Protein AF-A0A182HXX3-F1 (afdb_monomer)

Secondary structure (DSSP, 8-state):
---HHHHHHHHHHHHHHHHHTT---SSSTTPPPHHHHHHHHHHHHHHHHHHHHHHHTTT-HHHHHHHHHHHHHHHHHHHHHHHHHHHHHHHHHHHHHHHHHHTTTTHHHHHHHHHHHHHHHHHHHHHHHHHHHHHHHHHS----TTS-PPTT--TTSHHHHHHHHHHHHHHHHHHHHHHHHHHHHHHHHHHHHHHHHHHHHHHHHHHHHHHHT---S-THHHHHHHHHHHHHHHHHHHHH-

Structure (mmCIF, N/CA/C/O backbone):
data_AF-A0A182HXX3-F1
#
_entry.id   AF-A0A182HXX3-F1
#
loop_
_atom_site.group_PDB
_atom_site.id
_atom_site.type_symbol
_atom_site.label_atom_id
_atom_site.label_alt_id
_atom_site.label_comp_id
_atom_site.label_asym_id
_atom_site.label_entity_id
_atom_site.label_seq_id
_atom_site.pdbx_PDB_ins_code
_atom_site.Cartn_x
_atom_site.Cartn_y
_atom_site.Cartn_z
_atom_site.occupancy
_atom_site.B_iso_or_equiv
_atom_site.auth_seq_id
_atom_site.auth_comp_id
_atom_site.auth_asym_id
_atom_site.auth_atom_id
_atom_site.pdbx_PDB_model_num
ATOM 1 N N . MET A 1 1 ? 28.411 7.780 -13.954 1.00 34.03 1 MET A N 1
ATOM 2 C CA . MET A 1 1 ? 28.227 6.370 -14.364 1.00 34.03 1 MET A CA 1
ATOM 3 C C . MET A 1 1 ? 27.428 5.686 -13.270 1.00 34.03 1 MET A C 1
ATOM 5 O O . MET A 1 1 ? 27.956 5.547 -12.176 1.00 34.03 1 MET A O 1
ATOM 9 N N . ALA A 1 2 ? 26.156 5.362 -13.516 1.00 45.41 2 ALA A N 1
ATOM 10 C CA . ALA A 1 2 ? 25.358 4.595 -12.562 1.00 45.41 2 ALA A CA 1
ATOM 11 C C . ALA A 1 2 ? 25.928 3.172 -12.479 1.00 45.41 2 ALA A C 1
ATOM 13 O O . ALA A 1 2 ? 26.130 2.517 -13.506 1.00 45.41 2 ALA A O 1
ATOM 14 N N . ASN A 1 3 ? 26.293 2.749 -11.272 1.00 52.78 3 ASN A N 1
ATOM 15 C CA . ASN A 1 3 ? 26.968 1.483 -11.046 1.00 52.78 3 ASN A CA 1
ATOM 16 C C . ASN A 1 3 ? 25.912 0.372 -10.971 1.00 52.78 3 ASN A C 1
ATOM 18 O O . ASN A 1 3 ? 24.933 0.495 -10.243 1.00 52.78 3 ASN A O 1
ATOM 22 N N . VAL A 1 4 ? 26.124 -0.740 -11.677 1.00 55.91 4 VAL A N 1
ATOM 23 C CA . VAL A 1 4 ? 25.232 -1.924 -11.707 1.00 55.91 4 VAL A CA 1
ATOM 24 C C . VAL A 1 4 ? 24.884 -2.436 -10.293 1.00 55.91 4 VAL A C 1
ATOM 26 O O . VAL A 1 4 ? 23.881 -3.122 -10.081 1.00 55.91 4 VAL A O 1
ATOM 29 N N . GLU A 1 5 ? 25.719 -2.098 -9.312 1.00 57.72 5 GLU A N 1
ATOM 30 C CA . GLU A 1 5 ? 25.520 -2.324 -7.883 1.00 57.72 5 GLU A CA 1
ATOM 31 C C . GLU A 1 5 ? 24.275 -1.631 -7.296 1.00 57.72 5 GLU A C 1
ATOM 33 O O . GLU A 1 5 ? 23.579 -2.237 -6.477 1.00 57.72 5 GLU A O 1
ATOM 38 N N . ASP A 1 6 ? 23.976 -0.395 -7.703 1.00 57.22 6 ASP A N 1
ATOM 39 C CA . ASP A 1 6 ? 22.893 0.417 -7.133 1.00 57.22 6 ASP A CA 1
ATOM 40 C C . ASP A 1 6 ? 21.530 -0.054 -7.638 1.00 57.22 6 ASP A C 1
ATOM 42 O O . ASP A 1 6 ? 20.629 -0.300 -6.830 1.00 57.22 6 ASP A O 1
ATOM 46 N N . PHE A 1 7 ? 21.422 -0.368 -8.932 1.00 57.50 7 PHE A N 1
ATOM 47 C CA . PHE A 1 7 ? 20.268 -1.083 -9.467 1.00 57.50 7 PHE A CA 1
ATOM 48 C C . PHE A 1 7 ? 20.021 -2.412 -8.741 1.00 57.50 7 PHE A C 1
ATOM 50 O O . PHE A 1 7 ? 18.893 -2.755 -8.379 1.00 57.50 7 PHE A O 1
ATOM 57 N N . ARG A 1 8 ? 21.088 -3.181 -8.481 1.00 63.75 8 ARG A N 1
ATOM 58 C CA . ARG A 1 8 ? 20.987 -4.462 -7.769 1.00 63.75 8 ARG A CA 1
ATOM 59 C C . ARG A 1 8 ? 20.490 -4.267 -6.333 1.00 63.75 8 ARG A C 1
ATOM 61 O O . ARG A 1 8 ? 19.732 -5.107 -5.848 1.00 63.75 8 ARG A O 1
ATOM 68 N N . LYS A 1 9 ? 20.886 -3.186 -5.653 1.00 66.25 9 LYS A N 1
ATOM 69 C CA . LYS A 1 9 ? 20.373 -2.825 -4.319 1.00 66.25 9 LYS A CA 1
ATOM 70 C C . LYS A 1 9 ? 18.899 -2.431 -4.368 1.00 66.25 9 LYS A C 1
ATOM 72 O O . LYS A 1 9 ? 18.128 -2.931 -3.552 1.00 66.25 9 LYS A O 1
ATOM 77 N N . LEU A 1 10 ? 18.496 -1.611 -5.336 1.00 63.69 10 LEU A N 1
ATOM 78 C CA . LEU A 1 10 ? 17.105 -1.190 -5.503 1.00 63.69 10 LEU A CA 1
ATOM 79 C C . LEU A 1 10 ? 16.193 -2.388 -5.802 1.00 63.69 10 LEU A C 1
ATOM 81 O O . LEU A 1 10 ? 15.189 -2.593 -5.125 1.00 63.69 10 LEU A O 1
ATOM 85 N N . MET A 1 11 ? 16.611 -3.261 -6.717 1.00 65.44 11 MET A N 1
ATOM 86 C CA . MET A 1 11 ? 15.926 -4.521 -7.005 1.00 65.44 11 MET A CA 1
ATOM 87 C C . MET A 1 11 ? 15.836 -5.442 -5.790 1.00 65.44 11 MET A C 1
ATOM 89 O O . MET A 1 11 ? 14.784 -6.026 -5.546 1.00 65.44 11 MET A O 1
ATOM 93 N N . LYS A 1 12 ? 16.908 -5.571 -4.997 1.00 69.38 12 LYS A N 1
ATOM 94 C CA . LYS A 1 12 ? 16.862 -6.326 -3.735 1.00 69.38 12 LYS A CA 1
ATOM 95 C C . LYS A 1 12 ? 15.843 -5.732 -2.767 1.00 69.38 12 LYS A C 1
ATOM 97 O O . LYS A 1 12 ? 15.086 -6.493 -2.174 1.00 69.38 12 LYS A O 1
ATOM 102 N N . SER A 1 13 ? 15.799 -4.408 -2.644 1.00 67.00 13 SER A N 1
ATOM 103 C CA . SER A 1 13 ? 14.830 -3.707 -1.801 1.00 67.00 13 SER A CA 1
ATOM 104 C C . SER A 1 13 ? 13.393 -3.999 -2.247 1.00 67.00 13 SER A C 1
ATOM 106 O O . SER A 1 13 ? 12.573 -4.434 -1.446 1.00 67.00 13 SER A O 1
ATOM 108 N N . LEU A 1 14 ? 13.111 -3.915 -3.551 1.00 64.50 14 LEU A N 1
ATOM 109 C CA . LEU A 1 14 ? 11.808 -4.268 -4.123 1.00 64.50 14 LEU A CA 1
ATOM 110 C C . LEU A 1 14 ? 11.419 -5.735 -3.931 1.00 64.50 14 LEU A C 1
ATOM 112 O O . LEU A 1 14 ? 10.263 -6.036 -3.633 1.00 64.50 14 LEU A O 1
ATOM 116 N N . ILE A 1 15 ? 12.376 -6.655 -4.060 1.00 67.94 15 ILE A N 1
ATOM 117 C CA . ILE A 1 15 ? 12.148 -8.075 -3.780 1.00 67.94 15 ILE A CA 1
ATOM 118 C C . ILE A 1 15 ? 11.781 -8.262 -2.305 1.00 67.94 15 ILE A C 1
ATOM 120 O O . ILE A 1 15 ? 10.837 -8.990 -2.004 1.00 67.94 15 ILE A O 1
ATOM 124 N N . VAL A 1 16 ? 12.471 -7.589 -1.384 1.00 69.31 16 VAL A N 1
ATOM 125 C CA . VAL A 1 16 ? 12.147 -7.647 0.048 1.00 69.31 16 VAL A CA 1
ATOM 126 C C . VAL A 1 16 ? 10.761 -7.060 0.313 1.00 69.31 16 VAL A C 1
ATOM 128 O O . VAL A 1 16 ? 9.934 -7.745 0.912 1.00 69.31 16 VAL A O 1
ATOM 131 N N . TYR A 1 17 ? 10.459 -5.865 -0.202 1.00 66.38 17 TYR A N 1
ATOM 132 C CA . TYR A 1 17 ? 9.146 -5.235 -0.042 1.00 66.38 17 TYR A CA 1
ATOM 133 C C . TYR A 1 17 ? 8.013 -6.105 -0.576 1.00 66.38 17 TYR A C 1
ATOM 135 O O . TYR A 1 17 ? 6.999 -6.264 0.092 1.00 66.38 17 TYR A O 1
ATOM 143 N N . SER A 1 18 ? 8.202 -6.737 -1.733 1.00 63.94 18 SER A N 1
ATOM 144 C CA . SER A 1 18 ? 7.199 -7.637 -2.303 1.00 63.94 18 SER A CA 1
ATOM 145 C C . SER A 1 18 ? 6.957 -8.885 -1.453 1.00 63.94 18 SER A C 1
ATOM 147 O O . SER A 1 18 ? 5.809 -9.257 -1.229 1.00 63.94 18 SER A O 1
ATOM 149 N N . LYS A 1 19 ? 8.013 -9.487 -0.889 1.00 67.75 19 LYS A N 1
ATOM 150 C CA . LYS A 1 19 ? 7.885 -10.640 0.008 1.00 67.75 19 LYS A CA 1
ATOM 151 C C . LYS A 1 19 ? 7.158 -10.267 1.296 1.00 67.75 19 LYS A C 1
ATOM 153 O O . LYS A 1 19 ? 6.305 -11.027 1.741 1.00 67.75 19 LYS A O 1
ATOM 158 N N . VAL A 1 20 ? 7.460 -9.098 1.862 1.00 65.50 20 VAL A N 1
ATOM 159 C CA . VAL A 1 20 ? 6.795 -8.580 3.071 1.00 65.50 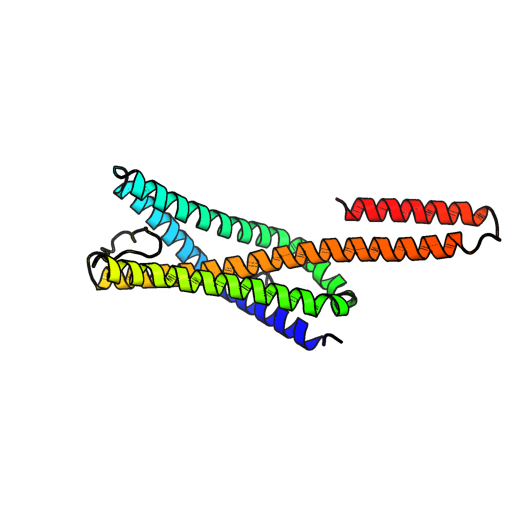20 VAL A CA 1
ATOM 160 C C . VAL A 1 20 ? 5.335 -8.222 2.792 1.00 65.50 20 VAL A C 1
ATOM 162 O O . VAL A 1 20 ? 4.464 -8.561 3.585 1.00 65.50 20 VAL A O 1
ATOM 165 N N . ALA A 1 21 ? 5.042 -7.631 1.634 1.00 59.16 21 ALA A N 1
ATOM 166 C CA . ALA A 1 21 ? 3.681 -7.347 1.182 1.00 59.16 21 ALA A CA 1
ATOM 167 C C . ALA A 1 21 ? 2.890 -8.612 0.781 1.00 59.16 21 ALA A C 1
ATOM 169 O O . ALA A 1 21 ? 1.757 -8.506 0.319 1.00 59.16 21 ALA A O 1
ATOM 170 N N . GLY A 1 22 ? 3.468 -9.813 0.927 1.00 56.94 22 GLY A N 1
ATOM 171 C CA . GLY A 1 22 ? 2.811 -11.074 0.582 1.00 56.94 22 GLY A CA 1
ATOM 172 C C . GLY A 1 22 ? 2.642 -11.294 -0.923 1.00 56.94 22 GLY A C 1
ATOM 173 O O . GLY A 1 22 ? 1.856 -12.143 -1.340 1.00 56.94 22 GLY A O 1
ATOM 174 N N . VAL A 1 23 ? 3.377 -10.558 -1.751 1.00 59.53 23 VAL A N 1
ATOM 175 C CA . VAL A 1 23 ? 3.340 -10.619 -3.213 1.00 59.53 23 VAL A CA 1
ATOM 176 C C . VAL A 1 23 ? 4.644 -11.246 -3.699 1.00 59.53 23 VAL A C 1
ATOM 178 O O . VAL A 1 23 ? 5.653 -10.572 -3.897 1.00 59.53 23 VAL A O 1
ATOM 181 N N . GLU A 1 24 ? 4.652 -12.563 -3.919 1.00 59.66 24 GLU A N 1
ATOM 182 C CA . GLU A 1 24 ? 5.826 -13.235 -4.486 1.00 59.66 24 GLU A CA 1
ATOM 183 C C . GLU A 1 24 ? 5.862 -13.084 -6.015 1.00 59.66 24 GLU A C 1
ATOM 185 O O . GLU A 1 24 ? 5.558 -13.999 -6.778 1.00 59.66 24 GLU A O 1
ATOM 190 N N . MET A 1 25 ? 6.227 -11.883 -6.468 1.00 57.31 25 MET A N 1
ATOM 191 C CA . MET A 1 25 ? 6.341 -11.553 -7.894 1.00 57.31 25 MET A CA 1
ATOM 192 C C . MET A 1 25 ? 7.682 -11.962 -8.521 1.00 57.31 25 MET A C 1
ATOM 194 O O . MET A 1 25 ? 7.742 -12.192 -9.725 1.00 57.31 25 MET A O 1
ATOM 198 N N . TRP A 1 26 ? 8.759 -12.055 -7.731 1.00 55.06 26 TRP A N 1
ATOM 199 C CA . TRP A 1 26 ? 10.128 -12.063 -8.276 1.00 55.06 26 TRP A CA 1
ATOM 200 C C . TRP A 1 26 ? 10.844 -13.417 -8.214 1.00 55.06 26 TRP A C 1
ATOM 202 O O . TRP A 1 26 ? 11.682 -13.692 -9.071 1.00 55.06 26 TRP A O 1
ATOM 212 N N . THR A 1 27 ? 10.555 -14.249 -7.206 1.00 55.62 27 THR A N 1
ATOM 213 C CA . THR A 1 27 ? 11.265 -15.521 -6.962 1.00 55.62 27 THR A CA 1
ATOM 214 C C . THR A 1 27 ? 10.467 -16.766 -7.349 1.00 55.62 27 THR A C 1
ATOM 216 O O . THR A 1 27 ? 11.057 -17.703 -7.879 1.00 55.62 27 THR A O 1
ATOM 219 N N . ALA A 1 28 ? 9.145 -16.780 -7.146 1.00 54.78 28 ALA A N 1
ATOM 220 C CA . ALA A 1 28 ? 8.275 -17.906 -7.498 1.00 54.78 28 ALA A CA 1
ATOM 221 C C . ALA A 1 28 ? 6.847 -17.423 -7.850 1.00 54.78 28 ALA A C 1
ATOM 223 O O . ALA A 1 28 ? 5.943 -17.489 -7.015 1.00 54.78 28 ALA A O 1
ATOM 224 N N . PRO A 1 29 ? 6.615 -16.930 -9.082 1.00 55.16 29 PRO A N 1
ATOM 225 C CA . PRO A 1 29 ? 5.350 -16.301 -9.446 1.00 55.16 29 PRO A CA 1
ATOM 226 C C . PRO A 1 29 ? 4.179 -17.296 -9.397 1.00 55.16 29 PRO A C 1
ATOM 228 O O . PRO A 1 29 ? 4.080 -18.205 -10.220 1.00 55.16 29 PRO A O 1
ATOM 231 N N . GLY A 1 30 ? 3.244 -17.080 -8.468 1.00 52.19 30 GLY A N 1
ATOM 232 C CA . GLY A 1 30 ? 2.010 -17.866 -8.332 1.00 52.19 30 GLY A CA 1
ATOM 233 C C . GLY A 1 30 ? 1.985 -18.884 -7.190 1.00 52.19 30 GLY A C 1
ATOM 234 O O . GLY A 1 30 ? 0.999 -19.607 -7.076 1.00 52.19 30 GLY A O 1
ATOM 235 N N . LYS A 1 31 ? 3.017 -18.944 -6.340 1.00 54.91 31 LYS A N 1
ATOM 236 C CA . LYS A 1 31 ? 2.937 -19.668 -5.064 1.00 54.91 31 LYS A CA 1
ATOM 237 C C . LYS A 1 31 ? 2.539 -18.703 -3.947 1.00 54.91 31 LYS A C 1
ATOM 239 O O . LYS A 1 31 ? 3.068 -17.600 -3.860 1.00 54.91 31 LYS A O 1
ATOM 244 N N . PHE A 1 32 ? 1.595 -19.117 -3.103 1.00 56.09 32 PHE A N 1
ATOM 245 C CA . PHE A 1 32 ? 1.242 -18.365 -1.902 1.00 56.09 32 PHE A CA 1
ATOM 246 C C . PHE A 1 32 ? 2.346 -18.534 -0.859 1.00 56.09 32 PHE A C 1
ATOM 248 O O . PHE A 1 32 ? 2.647 -19.651 -0.436 1.00 56.09 32 PHE A O 1
ATOM 255 N N . THR A 1 33 ? 2.941 -17.422 -0.439 1.00 64.12 33 THR A N 1
ATOM 256 C CA . THR A 1 33 ? 3.876 -17.406 0.692 1.00 64.12 33 THR A CA 1
ATOM 257 C C . THR A 1 33 ? 3.107 -17.338 2.011 1.00 64.12 33 THR A C 1
ATOM 259 O O . THR A 1 33 ? 1.962 -16.879 2.024 1.00 64.12 33 THR A O 1
ATOM 262 N N . PRO A 1 34 ? 3.718 -17.706 3.152 1.00 66.81 34 PRO A N 1
ATOM 263 C CA . PRO A 1 34 ? 3.139 -17.441 4.472 1.00 66.81 34 PRO A CA 1
ATOM 264 C C . PRO A 1 34 ? 2.722 -15.972 4.663 1.00 66.81 34 PRO A C 1
ATOM 266 O O . PRO A 1 34 ? 1.672 -15.699 5.239 1.00 66.81 34 PRO A O 1
ATOM 269 N N . ALA A 1 35 ? 3.482 -15.028 4.095 1.00 65.38 35 ALA A N 1
ATOM 270 C CA . ALA A 1 35 ? 3.130 -13.610 4.087 1.00 65.38 35 ALA A CA 1
ATOM 271 C C . ALA A 1 35 ? 1.867 -13.324 3.252 1.00 65.38 35 ALA A C 1
ATOM 273 O O . ALA A 1 35 ? 1.023 -12.539 3.670 1.00 65.38 35 ALA A O 1
ATOM 274 N N . SER A 1 36 ? 1.670 -14.009 2.121 1.00 66.25 36 SER A N 1
ATOM 275 C CA . SER A 1 36 ? 0.434 -13.918 1.329 1.00 66.25 36 SER A CA 1
ATOM 276 C C . SER A 1 36 ? -0.799 -14.359 2.127 1.00 66.25 36 SER A C 1
ATOM 278 O O . SER A 1 36 ? -1.843 -13.710 2.050 1.00 66.25 36 SER A O 1
ATOM 280 N N . TYR A 1 37 ? -0.688 -15.433 2.919 1.00 70.69 37 TYR A N 1
ATOM 281 C CA . TYR A 1 37 ? -1.771 -15.885 3.803 1.00 70.69 37 TYR A CA 1
ATOM 282 C C . TYR A 1 37 ? -2.040 -14.886 4.931 1.00 70.69 37 TYR A C 1
ATOM 284 O O . TYR A 1 37 ? -3.196 -14.581 5.214 1.00 70.69 37 TYR A O 1
ATOM 292 N N . TYR A 1 38 ? -0.986 -14.325 5.527 1.00 74.81 38 TYR A N 1
ATOM 293 C CA . TYR A 1 38 ? -1.094 -13.299 6.565 1.00 74.81 38 TYR A CA 1
ATOM 294 C C . TYR A 1 38 ? -1.796 -12.024 6.066 1.00 74.81 38 TYR A C 1
ATOM 296 O O . TYR A 1 38 ? -2.716 -11.524 6.719 1.00 74.81 38 TYR A O 1
ATOM 304 N N . VAL A 1 39 ? -1.427 -11.544 4.875 1.00 73.88 39 VAL A N 1
ATOM 305 C CA . VAL A 1 39 ? -2.063 -10.391 4.221 1.00 73.88 39 VAL A CA 1
ATOM 306 C C . VAL A 1 39 ? -3.513 -10.704 3.849 1.00 73.88 39 VAL A C 1
ATOM 308 O O . VAL A 1 39 ? -4.403 -9.904 4.125 1.00 73.88 39 VAL A O 1
ATOM 311 N N . SER A 1 40 ? -3.785 -11.894 3.305 1.00 74.62 40 SER A N 1
ATOM 312 C CA . SER A 1 40 ? -5.152 -12.325 2.972 1.00 74.62 40 SER A CA 1
ATOM 313 C C . SER A 1 40 ? -6.046 -12.412 4.211 1.00 74.62 40 SER A C 1
ATOM 315 O O . SER A 1 40 ? -7.206 -12.002 4.164 1.00 74.62 40 SER A O 1
ATOM 317 N N . PHE A 1 41 ? -5.505 -12.882 5.338 1.00 81.50 41 PHE A N 1
ATOM 318 C CA . PHE A 1 41 ? -6.192 -12.861 6.627 1.00 81.50 41 PHE A CA 1
ATOM 319 C C . PHE A 1 41 ? -6.506 -11.427 7.067 1.00 81.50 41 PHE A C 1
ATOM 321 O O . PHE A 1 41 ? -7.654 -11.138 7.400 1.00 81.50 41 PHE A O 1
ATOM 328 N N . HIS A 1 42 ? -5.534 -10.510 6.992 1.00 80.88 42 HIS A N 1
ATOM 329 C CA . HIS A 1 42 ? -5.742 -9.110 7.379 1.00 80.88 42 HIS A CA 1
ATOM 330 C C . HIS A 1 42 ? -6.819 -8.426 6.530 1.00 80.88 42 HIS A C 1
ATOM 332 O O . HIS A 1 42 ? -7.693 -7.746 7.065 1.00 80.88 42 HIS A O 1
ATOM 338 N N . ILE A 1 43 ? -6.802 -8.669 5.219 1.00 78.31 43 ILE A N 1
ATOM 339 C CA . ILE A 1 43 ? -7.809 -8.167 4.282 1.00 78.31 43 ILE A CA 1
ATOM 340 C C . ILE A 1 43 ? -9.190 -8.756 4.600 1.00 78.31 43 ILE A C 1
ATOM 342 O O . ILE A 1 43 ? -10.174 -8.023 4.651 1.00 78.31 43 ILE A O 1
ATOM 346 N N . THR A 1 44 ? -9.280 -10.063 4.856 1.00 82.38 44 THR A N 1
ATOM 347 C CA . THR A 1 44 ? -10.557 -10.732 5.159 1.00 82.38 44 THR A CA 1
ATOM 348 C C . THR A 1 44 ? -11.170 -10.206 6.452 1.00 82.38 44 THR A C 1
ATOM 350 O O . THR A 1 44 ? -12.354 -9.873 6.485 1.00 82.38 44 THR A O 1
ATOM 353 N N . VAL A 1 45 ? -10.359 -10.081 7.506 1.00 84.94 45 VAL A N 1
ATOM 354 C CA . VAL A 1 45 ? -10.795 -9.519 8.788 1.00 84.94 45 VAL A CA 1
ATOM 355 C C . VAL A 1 45 ? -11.214 -8.063 8.614 1.00 84.94 45 VAL A C 1
ATOM 357 O O . VAL A 1 45 ? -12.256 -7.686 9.142 1.00 84.94 45 VAL A O 1
ATOM 360 N N . TYR A 1 46 ? -10.476 -7.264 7.837 1.00 83.75 46 TYR A N 1
ATOM 361 C CA . TYR A 1 46 ? -10.870 -5.895 7.507 1.00 83.75 46 TYR A CA 1
ATOM 362 C C . TYR A 1 46 ? -12.257 -5.851 6.852 1.00 83.75 46 TYR A C 1
ATOM 364 O O . TYR A 1 46 ? -13.155 -5.219 7.400 1.00 83.75 46 TYR A O 1
ATOM 372 N N . PHE A 1 47 ? -12.480 -6.597 5.764 1.00 82.62 47 PHE A N 1
ATOM 373 C CA . PHE A 1 47 ? -13.776 -6.624 5.076 1.00 82.62 47 PHE A CA 1
ATOM 374 C C . PHE A 1 47 ? -14.923 -7.088 5.980 1.00 82.62 47 PHE A C 1
ATOM 376 O O . PHE A 1 47 ? -15.977 -6.452 6.004 1.00 82.62 47 PHE A O 1
ATOM 383 N N . ALA A 1 48 ? -14.728 -8.167 6.744 1.00 85.94 48 ALA A N 1
ATOM 384 C CA . ALA A 1 48 ? -15.742 -8.669 7.670 1.00 85.94 48 ALA A CA 1
ATOM 385 C C . ALA A 1 48 ? -16.093 -7.623 8.742 1.00 85.94 48 ALA A C 1
ATOM 387 O O . ALA A 1 48 ? -17.268 -7.396 9.032 1.00 85.94 48 ALA A O 1
ATOM 388 N N . SER A 1 49 ? -15.078 -6.941 9.273 1.00 84.75 49 SER A N 1
ATOM 389 C CA . SER A 1 49 ? -15.227 -5.891 10.283 1.00 84.75 49 SER A CA 1
ATOM 390 C C . SER A 1 49 ? -15.910 -4.643 9.723 1.00 84.75 49 SER A C 1
ATOM 392 O O . SER A 1 49 ? -16.764 -4.047 10.378 1.00 84.75 49 SER A O 1
ATOM 394 N N . THR A 1 50 ? -15.609 -4.267 8.479 1.00 84.00 50 THR A N 1
ATOM 395 C CA . THR A 1 50 ? -16.289 -3.162 7.799 1.00 84.00 50 THR A CA 1
ATOM 396 C C . THR A 1 50 ? -17.763 -3.477 7.559 1.00 84.00 50 THR A C 1
ATOM 398 O O . THR A 1 50 ? -18.612 -2.646 7.866 1.00 84.00 50 THR A O 1
ATOM 401 N N . VAL A 1 51 ? -18.095 -4.678 7.072 1.00 85.94 51 VAL A N 1
ATOM 402 C CA . VAL A 1 51 ? -19.496 -5.098 6.870 1.00 85.94 51 VAL A CA 1
ATOM 403 C C . VAL A 1 51 ? -20.258 -5.125 8.195 1.00 85.94 51 VAL A C 1
ATOM 405 O O . VAL A 1 51 ? -21.400 -4.670 8.256 1.00 85.94 51 VAL A O 1
ATOM 408 N N . TRP A 1 52 ? -19.624 -5.614 9.263 1.00 86.31 52 TRP A N 1
ATOM 409 C CA . TRP A 1 52 ? -20.187 -5.576 10.610 1.00 86.31 52 TRP A CA 1
ATOM 410 C C . TRP A 1 52 ? -20.471 -4.142 11.071 1.00 86.31 52 TRP A C 1
ATOM 412 O O . TRP A 1 52 ? -21.587 -3.838 11.489 1.00 86.31 52 TRP A O 1
ATOM 422 N N . THR A 1 53 ? -19.494 -3.245 10.922 1.00 84.00 53 THR A N 1
ATOM 423 C CA . THR A 1 53 ? -19.617 -1.829 11.305 1.00 84.00 53 THR A CA 1
ATOM 424 C C . THR A 1 53 ? -20.730 -1.137 10.514 1.00 84.00 53 THR A C 1
ATOM 426 O O . THR A 1 53 ? -21.560 -0.450 11.100 1.00 84.00 53 THR A O 1
ATOM 429 N N . LEU A 1 54 ? -20.816 -1.366 9.200 1.00 85.75 54 LEU A N 1
ATOM 430 C CA . LEU A 1 54 ? -21.880 -0.804 8.361 1.00 85.75 54 LEU A CA 1
ATOM 431 C C . LEU A 1 54 ? -23.273 -1.265 8.799 1.00 85.75 54 LEU A C 1
ATOM 433 O O . LEU A 1 54 ? -24.203 -0.467 8.801 1.00 85.75 54 LEU A O 1
ATOM 437 N N . ARG A 1 55 ? -23.422 -2.532 9.208 1.00 85.81 55 ARG A N 1
ATOM 438 C CA . ARG A 1 55 ? -24.690 -3.023 9.766 1.00 85.81 55 ARG A CA 1
ATOM 439 C C . ARG A 1 55 ? -25.010 -2.408 11.123 1.00 85.81 55 ARG A C 1
ATOM 441 O O . ARG A 1 55 ? -26.164 -2.085 11.370 1.00 85.81 55 ARG A O 1
ATOM 448 N N . LYS A 1 56 ? -24.010 -2.263 11.997 1.00 84.31 56 LYS A N 1
ATOM 449 C CA . LYS A 1 56 ? -24.186 -1.705 13.345 1.00 84.31 56 LYS A CA 1
ATOM 450 C C . LYS A 1 56 ? -24.588 -0.227 13.309 1.00 84.31 56 LYS A C 1
ATOM 452 O O . LYS A 1 56 ? -25.398 0.195 14.123 1.00 84.31 56 LYS A O 1
ATOM 457 N N . TYR A 1 57 ? -24.040 0.538 12.367 1.00 83.62 57 TYR A N 1
ATOM 458 C CA . TYR A 1 57 ? -24.261 1.981 12.233 1.00 83.62 57 TYR A CA 1
ATOM 459 C C . TYR A 1 57 ? -25.229 2.343 11.100 1.00 83.62 57 TYR A C 1
ATOM 461 O O . TYR A 1 57 ? -25.145 3.441 10.559 1.00 83.62 57 TYR A O 1
ATOM 469 N N . ILE A 1 58 ? -26.157 1.449 10.743 1.00 83.50 58 ILE A N 1
ATOM 470 C CA . ILE A 1 58 ? -27.081 1.666 9.618 1.00 83.50 58 ILE A CA 1
ATOM 471 C C . ILE A 1 58 ? -27.969 2.910 9.786 1.00 83.50 58 ILE A C 1
ATOM 473 O O . ILE A 1 58 ? -28.377 3.521 8.802 1.00 83.50 58 ILE A O 1
ATOM 477 N N . ASP A 1 59 ? -28.210 3.319 11.031 1.00 86.25 59 ASP A N 1
ATOM 478 C CA . ASP A 1 59 ? -29.028 4.485 11.362 1.00 86.25 59 ASP A CA 1
ATOM 479 C C . ASP A 1 59 ? -28.230 5.808 11.368 1.00 86.25 59 ASP A C 1
ATOM 481 O O . ASP A 1 59 ? -28.826 6.885 11.363 1.00 86.25 59 ASP A O 1
ATOM 485 N N . ASP A 1 60 ? -26.889 5.763 11.330 1.00 85.25 60 ASP A N 1
ATOM 486 C CA . ASP A 1 60 ? -26.017 6.947 11.249 1.00 85.25 60 ASP A CA 1
ATOM 487 C C . ASP A 1 60 ? -25.369 7.059 9.860 1.00 85.25 60 ASP A C 1
ATOM 489 O O . ASP A 1 60 ? -24.286 6.529 9.577 1.00 85.25 60 ASP A O 1
ATOM 493 N N . LEU A 1 61 ? -26.036 7.816 8.983 1.00 80.88 61 LEU A N 1
ATOM 494 C CA . LEU A 1 61 ? -25.604 8.053 7.605 1.00 80.88 61 LEU A CA 1
ATOM 495 C C . LEU A 1 61 ? -24.193 8.665 7.516 1.00 80.88 61 LEU A C 1
ATOM 497 O O . LEU A 1 61 ? -23.422 8.324 6.616 1.00 80.88 61 LEU A O 1
ATOM 501 N N . ILE A 1 62 ? -23.837 9.562 8.442 1.00 83.69 62 ILE A N 1
ATOM 502 C CA . ILE A 1 62 ? -22.540 10.251 8.424 1.00 83.69 62 ILE A CA 1
ATOM 503 C C . ILE A 1 62 ? -21.431 9.262 8.777 1.00 83.69 62 ILE A C 1
ATOM 505 O O . ILE A 1 62 ? -20.368 9.276 8.148 1.00 83.69 62 ILE A O 1
ATOM 509 N N . HIS A 1 63 ? -21.667 8.393 9.760 1.00 81.19 63 HIS A N 1
ATOM 510 C CA . HIS A 1 63 ? -20.712 7.357 10.134 1.00 81.19 63 HIS A CA 1
ATOM 511 C C . HIS A 1 63 ? -20.527 6.337 9.005 1.00 81.19 63 HIS A C 1
ATOM 513 O O . HIS A 1 63 ? -19.392 6.070 8.602 1.00 81.19 63 HIS A O 1
ATOM 519 N N . MET A 1 64 ? -21.623 5.854 8.410 1.00 81.75 64 MET A N 1
ATOM 520 C CA . MET A 1 64 ? -21.566 4.946 7.261 1.00 81.75 64 MET A CA 1
ATOM 521 C C . MET A 1 64 ? -20.789 5.531 6.086 1.00 81.75 64 MET A C 1
ATOM 523 O O . MET A 1 64 ? -19.958 4.840 5.499 1.00 81.75 64 MET A O 1
ATOM 527 N N . MET A 1 65 ? -21.017 6.802 5.748 1.00 82.12 65 MET A N 1
ATOM 528 C CA . MET A 1 65 ? -20.330 7.434 4.624 1.00 82.12 65 MET A CA 1
ATOM 529 C C . MET A 1 65 ? -18.814 7.474 4.846 1.00 82.12 65 MET A C 1
ATOM 531 O O . MET A 1 65 ? -18.051 7.160 3.933 1.00 82.12 65 MET A O 1
ATOM 535 N N . LYS A 1 66 ? -18.361 7.786 6.067 1.00 82.00 66 LYS A N 1
ATOM 536 C CA . LYS A 1 66 ? -16.929 7.771 6.402 1.00 82.00 66 LYS A CA 1
ATOM 537 C C . LYS A 1 66 ? -16.327 6.368 6.279 1.00 82.00 66 LYS A C 1
ATOM 539 O O . LYS A 1 66 ? -15.247 6.228 5.712 1.00 82.00 66 LYS A O 1
ATOM 544 N N . VAL A 1 67 ? -17.039 5.342 6.751 1.00 82.88 67 VAL A N 1
ATOM 545 C CA . VAL A 1 67 ? -16.619 3.932 6.653 1.00 82.88 67 VAL A CA 1
ATOM 546 C C . VAL A 1 67 ? -16.586 3.447 5.196 1.00 82.88 67 VAL A C 1
ATOM 548 O O . VAL A 1 67 ? -15.688 2.708 4.800 1.00 82.88 67 VAL A O 1
ATOM 551 N N . LEU A 1 68 ? -17.523 3.889 4.356 1.00 81.00 68 LEU A N 1
ATOM 552 C CA . LEU A 1 68 ? -17.534 3.557 2.928 1.00 81.00 68 LEU A CA 1
ATOM 553 C C . LEU A 1 68 ? -16.386 4.224 2.163 1.00 81.00 68 LEU A C 1
ATOM 555 O O . LEU A 1 68 ? -15.814 3.604 1.268 1.00 81.00 68 LEU A O 1
ATOM 559 N N . ILE A 1 69 ? -16.017 5.459 2.518 1.00 81.50 69 ILE A N 1
ATOM 560 C CA . ILE A 1 69 ? -14.866 6.147 1.918 1.00 81.50 69 ILE A CA 1
ATOM 561 C C . ILE A 1 69 ? -13.567 5.397 2.241 1.00 81.50 69 ILE A C 1
ATOM 563 O O . ILE A 1 69 ? -12.764 5.166 1.335 1.00 81.50 69 ILE A O 1
ATOM 567 N N . THR A 1 70 ? -13.371 4.967 3.493 1.00 78.62 70 THR A N 1
ATOM 568 C CA . THR A 1 70 ? -12.178 4.192 3.882 1.00 78.62 70 THR A CA 1
ATOM 569 C C . THR A 1 70 ? -12.157 2.803 3.239 1.00 78.62 70 THR A C 1
ATOM 571 O O . THR A 1 70 ? -11.096 2.333 2.833 1.00 78.62 70 THR A O 1
ATOM 574 N N . LEU A 1 71 ? -13.319 2.170 3.058 1.00 77.31 71 LEU A N 1
ATOM 575 C CA . LEU A 1 71 ? -13.441 0.924 2.300 1.00 77.31 71 LEU A CA 1
ATOM 576 C C . LEU A 1 71 ? -13.086 1.113 0.820 1.00 77.31 71 LEU A C 1
ATOM 578 O O . LEU A 1 71 ? -12.374 0.295 0.238 1.00 77.31 71 LEU A O 1
ATOM 582 N N . GLY A 1 72 ? -13.562 2.197 0.205 1.00 73.38 72 GLY A N 1
ATOM 583 C CA . GLY A 1 72 ? -13.302 2.516 -1.196 1.00 73.38 72 GLY A CA 1
ATOM 584 C C . GLY A 1 72 ? -11.812 2.674 -1.493 1.00 73.38 72 GLY A C 1
ATOM 585 O O . GLY A 1 72 ? -11.314 2.085 -2.456 1.00 73.38 72 GLY A O 1
ATOM 586 N N . THR A 1 73 ? -11.079 3.395 -0.643 1.00 72.00 73 THR A N 1
ATOM 587 C CA . THR A 1 73 ? -9.624 3.562 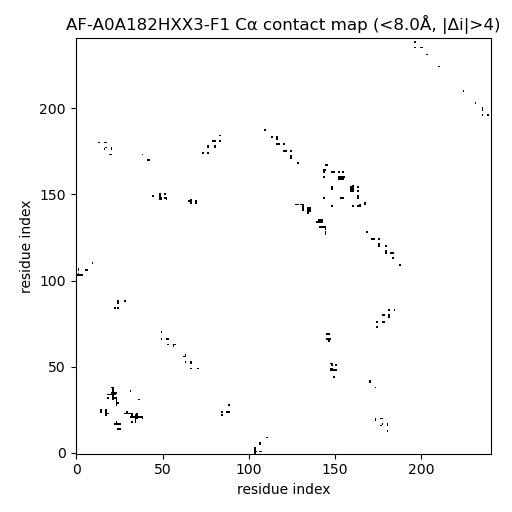-0.787 1.00 72.00 73 THR A CA 1
ATOM 588 C C . THR A 1 73 ? -8.869 2.244 -0.589 1.00 72.00 73 THR A C 1
ATOM 590 O O . THR A 1 73 ? -7.948 1.949 -1.352 1.00 72.00 73 THR A O 1
ATOM 593 N N . ALA A 1 74 ? -9.302 1.395 0.349 1.00 69.50 74 ALA A N 1
ATOM 594 C CA . ALA A 1 74 ? -8.725 0.064 0.563 1.00 69.50 74 ALA A CA 1
ATOM 595 C C . ALA A 1 74 ? -8.989 -0.917 -0.600 1.00 69.50 74 ALA A C 1
ATOM 597 O O . ALA A 1 74 ? -8.166 -1.783 -0.905 1.00 69.50 74 ALA A O 1
ATOM 598 N N . VAL A 1 75 ? -10.133 -0.809 -1.280 1.00 68.56 75 VAL A N 1
ATOM 599 C CA . VAL A 1 75 ? -10.443 -1.634 -2.461 1.00 68.56 75 VAL A CA 1
ATOM 600 C C . VAL A 1 75 ? -9.611 -1.202 -3.670 1.00 68.56 75 VAL A C 1
ATOM 602 O O . VAL A 1 75 ? -9.144 -2.059 -4.427 1.00 68.56 75 VAL A O 1
ATOM 605 N N . GLN A 1 76 ? -9.414 0.106 -3.862 1.00 63.47 76 GLN A N 1
ATOM 606 C CA . GLN A 1 76 ? -8.611 0.643 -4.965 1.00 63.47 76 GLN A CA 1
ATOM 607 C C . GLN A 1 76 ? -7.159 0.154 -4.900 1.00 63.47 76 GLN A C 1
ATOM 609 O O . GLN A 1 76 ? -6.644 -0.348 -5.901 1.00 63.47 76 GLN A O 1
ATOM 614 N N . SER A 1 77 ? -6.533 0.203 -3.721 1.00 63.62 77 SER A N 1
ATOM 615 C CA . SER A 1 77 ? -5.161 -0.282 -3.522 1.00 63.62 77 SER A CA 1
ATOM 616 C C . SER A 1 77 ? -5.029 -1.797 -3.744 1.00 63.62 77 SER A C 1
ATOM 618 O O . SER A 1 77 ? -4.087 -2.246 -4.397 1.00 63.62 77 SER A O 1
ATOM 620 N N . ASN A 1 78 ? -6.009 -2.597 -3.309 1.00 61.78 78 ASN A N 1
ATOM 621 C CA . ASN A 1 78 ? -6.008 -4.053 -3.509 1.00 61.78 78 ASN A CA 1
ATOM 622 C C . ASN A 1 78 ? -6.199 -4.479 -4.976 1.00 61.78 78 ASN A C 1
ATOM 624 O O . ASN A 1 78 ? -5.518 -5.394 -5.447 1.00 61.78 78 ASN A O 1
ATOM 628 N N . LYS A 1 79 ? -7.103 -3.832 -5.727 1.00 60.34 79 LYS A N 1
ATOM 629 C CA . LYS A 1 79 ? -7.302 -4.131 -7.161 1.00 60.34 79 LYS A CA 1
ATOM 630 C C . LYS A 1 79 ? -6.035 -3.882 -7.972 1.00 60.34 79 LYS A C 1
ATOM 632 O O . LYS A 1 79 ? -5.726 -4.672 -8.863 1.00 60.34 79 LYS A O 1
ATOM 637 N N . LEU A 1 80 ? -5.313 -2.811 -7.654 1.00 58.19 80 LEU A N 1
ATOM 638 C CA . LEU A 1 80 ? -4.072 -2.447 -8.328 1.00 58.19 80 LEU A CA 1
ATOM 639 C C . LEU A 1 80 ? -2.994 -3.526 -8.118 1.00 58.19 80 LEU A C 1
ATOM 641 O O . LEU A 1 80 ? -2.378 -3.973 -9.085 1.00 58.19 80 LEU A O 1
ATOM 645 N N . ILE A 1 81 ? -2.875 -4.058 -6.895 1.00 59.16 81 ILE A N 1
ATOM 646 C CA . ILE A 1 81 ? -1.982 -5.184 -6.573 1.00 59.16 81 ILE A CA 1
ATOM 647 C C . ILE A 1 81 ? -2.354 -6.452 -7.361 1.00 59.16 81 ILE A C 1
ATOM 649 O O . ILE A 1 81 ? -1.478 -7.090 -7.945 1.00 59.16 81 ILE A O 1
ATOM 653 N N . TYR A 1 82 ? -3.639 -6.820 -7.427 1.00 60.56 82 TYR A N 1
ATOM 654 C CA . TYR A 1 82 ? -4.093 -8.003 -8.177 1.00 60.56 82 TYR A CA 1
ATOM 655 C C . TYR A 1 82 ? -3.884 -7.869 -9.693 1.00 60.56 82 TYR A C 1
ATOM 657 O O . TYR A 1 82 ? -3.459 -8.825 -10.350 1.00 60.56 82 TYR A O 1
ATOM 665 N N . LEU A 1 83 ? -4.151 -6.687 -10.258 1.00 58.12 83 LEU A N 1
ATOM 666 C CA . LEU A 1 83 ? -3.897 -6.395 -11.670 1.00 58.12 83 LEU A CA 1
ATOM 667 C C . LEU A 1 83 ? -2.403 -6.497 -11.991 1.00 58.12 83 LEU A C 1
ATOM 669 O O . LEU A 1 83 ? -2.034 -7.157 -12.963 1.00 58.12 83 LEU A O 1
ATOM 673 N N . LEU A 1 84 ? -1.541 -5.940 -11.138 1.00 54.72 84 LEU A N 1
ATOM 674 C CA . LEU A 1 84 ? -0.088 -6.026 -11.287 1.00 54.72 84 LEU A CA 1
ATOM 675 C C . LEU A 1 84 ? 0.443 -7.451 -11.105 1.00 54.72 84 LEU A C 1
ATOM 677 O O . LEU A 1 84 ? 1.319 -7.869 -11.856 1.00 54.72 84 LEU A O 1
ATOM 681 N N . LEU A 1 85 ? -0.116 -8.244 -10.190 1.00 58.41 85 LEU A N 1
ATOM 682 C CA . LEU A 1 85 ? 0.202 -9.670 -10.046 1.00 58.41 85 LEU A CA 1
ATOM 683 C C . LEU A 1 85 ? -0.074 -10.450 -11.338 1.00 58.41 85 LEU A C 1
ATOM 685 O O . LEU A 1 85 ? 0.754 -11.261 -11.756 1.00 58.41 85 LEU A O 1
ATOM 689 N N . ASN A 1 86 ? -1.203 -10.179 -11.997 1.00 58.22 86 ASN A N 1
ATOM 690 C CA . ASN A 1 86 ? -1.574 -10.849 -13.243 1.00 58.22 86 ASN A CA 1
ATOM 691 C C . ASN A 1 86 ? -0.734 -10.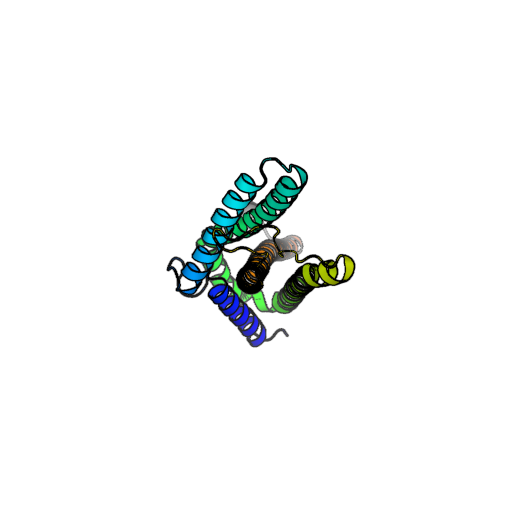356 -14.440 1.00 58.22 86 ASN A C 1
ATOM 693 O O . ASN A 1 86 ? -0.300 -11.149 -15.276 1.00 58.22 86 ASN A O 1
ATOM 697 N N . TRP A 1 87 ? -0.439 -9.054 -14.497 1.00 53.84 87 TRP A N 1
ATOM 698 C CA . TRP A 1 87 ? 0.339 -8.429 -15.576 1.00 53.84 87 TRP A CA 1
ATOM 699 C C . TRP A 1 87 ? 1.854 -8.654 -15.456 1.00 53.84 87 TRP A C 1
ATOM 701 O O . TRP A 1 87 ? 2.557 -8.729 -16.470 1.00 53.84 87 TRP A O 1
ATOM 711 N N . SER A 1 88 ? 2.369 -8.822 -14.235 1.00 55.38 88 SER A N 1
ATOM 712 C CA . SER A 1 88 ? 3.801 -8.989 -13.970 1.00 55.38 88 SER A CA 1
ATOM 713 C C . SER A 1 88 ? 4.379 -10.244 -14.612 1.00 55.38 88 SER A C 1
ATOM 715 O O . SER A 1 88 ? 5.491 -10.191 -15.123 1.00 55.38 88 SER A O 1
ATOM 717 N N . LYS A 1 89 ? 3.628 -11.350 -14.689 1.00 55.03 89 LYS A N 1
ATOM 718 C CA . LYS A 1 89 ? 4.114 -12.604 -15.295 1.00 55.03 89 LYS A CA 1
ATOM 719 C C . LYS A 1 89 ? 4.530 -12.440 -16.758 1.00 55.03 89 LYS A C 1
ATOM 721 O O . LYS A 1 89 ? 5.512 -13.042 -17.185 1.00 55.03 89 LYS A O 1
ATOM 726 N N . LYS A 1 90 ? 3.792 -11.631 -17.524 1.00 52.34 90 LYS A N 1
ATOM 727 C CA . LYS A 1 90 ? 4.035 -11.429 -18.959 1.00 52.34 90 LYS A CA 1
ATOM 728 C C . LYS A 1 90 ? 5.070 -10.329 -19.200 1.00 52.34 90 LYS A C 1
ATOM 730 O O . LYS A 1 90 ? 5.982 -10.519 -19.998 1.00 52.34 90 LYS A O 1
ATOM 735 N N . CYS A 1 91 ? 4.975 -9.223 -18.461 1.00 52.62 91 CYS A N 1
ATOM 736 C CA . CYS A 1 91 ? 5.881 -8.087 -18.629 1.00 52.62 91 CYS A CA 1
ATOM 737 C C . CYS A 1 91 ? 7.269 -8.333 -18.029 1.00 52.62 91 CYS A C 1
ATOM 739 O O . CYS A 1 91 ? 8.257 -7.937 -18.634 1.00 52.62 91 CYS A O 1
ATOM 741 N N . PHE A 1 92 ? 7.384 -9.021 -16.887 1.00 53.56 92 PHE A N 1
ATOM 742 C CA . PHE A 1 92 ? 8.667 -9.212 -16.201 1.00 53.56 92 PHE A CA 1
ATOM 743 C C . PHE A 1 92 ? 9.683 -9.991 -17.043 1.00 53.56 92 PHE A C 1
ATOM 745 O O . PHE A 1 92 ? 10.866 -9.667 -17.015 1.00 53.56 92 PHE A O 1
ATOM 752 N N . ASN A 1 93 ? 9.243 -10.977 -17.830 1.00 52.78 93 ASN A N 1
ATOM 753 C CA . ASN A 1 93 ? 10.147 -11.734 -18.701 1.00 52.78 93 ASN A CA 1
ATOM 754 C C . ASN A 1 93 ? 10.693 -10.884 -19.858 1.00 52.78 93 ASN A C 1
ATOM 756 O O . ASN A 1 93 ? 11.874 -10.997 -20.182 1.00 52.78 93 ASN A O 1
ATOM 760 N N . VAL A 1 94 ? 9.868 -9.995 -20.420 1.00 53.25 94 VAL A N 1
ATOM 761 C CA . VAL A 1 94 ? 10.274 -9.035 -21.462 1.00 53.25 94 VAL A CA 1
ATOM 762 C C . VAL A 1 94 ? 11.240 -7.999 -20.876 1.00 53.25 94 VAL A C 1
ATOM 764 O O . VAL A 1 94 ? 12.345 -7.801 -21.375 1.00 53.25 94 VAL A O 1
ATOM 767 N N . ILE A 1 95 ? 10.866 -7.440 -19.727 1.00 53.88 95 ILE A N 1
ATOM 768 C CA . ILE A 1 95 ? 11.631 -6.475 -18.934 1.00 53.88 95 ILE A CA 1
ATOM 769 C C . ILE A 1 95 ? 13.003 -7.057 -18.549 1.00 53.88 95 ILE A C 1
ATOM 771 O O . ILE A 1 95 ? 14.021 -6.420 -18.784 1.00 53.88 95 ILE A O 1
ATOM 775 N N . LYS A 1 96 ? 13.089 -8.297 -18.048 1.00 50.34 96 LYS A N 1
ATOM 776 C CA . LYS A 1 96 ? 14.345 -8.923 -17.589 1.00 50.34 96 LYS A CA 1
ATOM 777 C C . LYS A 1 96 ? 15.369 -9.166 -18.707 1.00 50.34 96 LYS A C 1
ATOM 779 O O . LYS A 1 96 ? 16.568 -9.064 -18.437 1.00 50.34 96 LYS A O 1
ATOM 784 N N . MET A 1 97 ? 14.929 -9.499 -19.925 1.00 51.03 97 MET A N 1
ATOM 785 C CA . MET A 1 97 ? 15.839 -9.714 -21.060 1.00 51.03 97 MET A CA 1
ATOM 786 C C . MET A 1 97 ? 16.388 -8.397 -21.626 1.00 51.03 97 MET A C 1
ATOM 788 O O . MET A 1 97 ? 17.581 -8.332 -21.921 1.00 51.03 97 MET A O 1
ATOM 792 N N . ASP A 1 98 ? 15.575 -7.339 -21.679 1.00 48.47 98 ASP A N 1
ATOM 793 C CA . ASP A 1 98 ? 15.990 -6.029 -22.204 1.00 48.47 98 ASP A CA 1
ATOM 794 C C . ASP A 1 98 ? 16.690 -5.128 -21.170 1.00 48.47 98 ASP A C 1
ATOM 796 O O . ASP A 1 98 ? 17.570 -4.332 -21.522 1.00 48.47 98 ASP A O 1
ATOM 800 N N . LEU A 1 99 ? 16.379 -5.278 -19.874 1.00 51.41 99 LEU A N 1
ATOM 801 C CA . LEU A 1 99 ? 16.967 -4.460 -18.805 1.00 5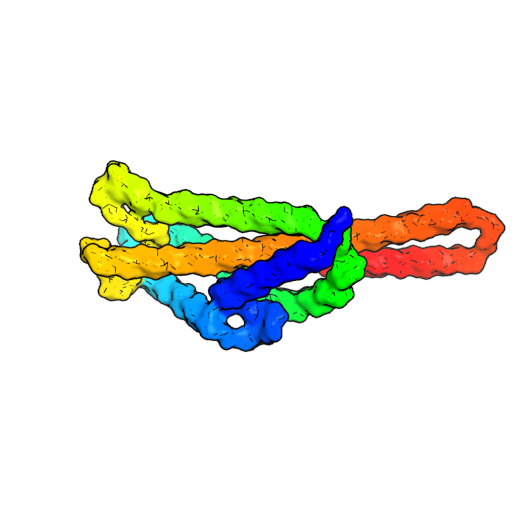1.41 99 LEU A CA 1
ATOM 802 C C . LEU A 1 99 ? 18.483 -4.581 -18.717 1.00 51.41 99 LEU A C 1
ATOM 804 O O . LEU A 1 99 ? 19.166 -3.620 -18.370 1.00 51.41 99 LEU A O 1
ATOM 808 N N . LYS A 1 100 ? 19.021 -5.768 -19.010 1.00 46.41 100 LYS A N 1
ATOM 809 C CA . LYS A 1 100 ? 20.447 -6.053 -18.830 1.00 46.41 100 LYS A CA 1
ATOM 810 C C . LYS A 1 100 ? 21.332 -5.198 -19.748 1.00 46.41 100 LYS A C 1
ATOM 812 O O . LYS A 1 100 ? 22.507 -5.025 -19.444 1.00 46.41 100 LYS A O 1
ATOM 817 N N . LYS A 1 101 ? 20.781 -4.677 -20.854 1.00 47.66 101 LYS A N 1
ATOM 818 C CA . LYS A 1 101 ? 21.515 -3.903 -21.868 1.00 47.66 101 LYS A CA 1
ATOM 819 C C . LYS A 1 101 ? 21.256 -2.392 -21.818 1.00 47.66 101 LYS A C 1
ATOM 821 O O . LYS A 1 101 ? 22.169 -1.643 -22.141 1.00 47.66 101 LYS A O 1
ATOM 826 N N . LYS A 1 102 ? 20.056 -1.939 -21.426 1.00 52.66 102 LYS A N 1
ATOM 827 C CA . LYS A 1 102 ? 19.636 -0.523 -21.555 1.00 52.66 102 LYS A CA 1
ATOM 828 C C . LYS A 1 102 ? 19.534 0.269 -20.242 1.00 52.66 102 LYS A C 1
ATOM 830 O O . LYS A 1 102 ? 19.425 1.490 -20.279 1.00 52.66 102 LYS A O 1
ATOM 835 N N . LEU A 1 103 ? 19.607 -0.379 -19.077 1.00 51.06 103 LEU A N 1
ATOM 836 C CA . LEU A 1 103 ? 19.318 0.292 -17.801 1.00 51.06 103 LEU A CA 1
ATOM 837 C C . LEU A 1 103 ? 20.448 1.196 -17.256 1.00 51.06 103 LEU A C 1
ATOM 839 O O . LEU A 1 103 ? 20.227 1.960 -16.324 1.00 51.06 103 LEU A O 1
ATOM 843 N N . VAL A 1 104 ? 21.644 1.194 -17.851 1.00 50.19 104 VAL A N 1
ATOM 844 C CA . VAL A 1 104 ? 22.763 2.034 -17.367 1.00 50.19 104 VAL A CA 1
ATOM 845 C C . VAL A 1 104 ? 22.439 3.542 -17.426 1.00 50.19 104 VAL A C 1
ATOM 847 O O . VAL A 1 104 ? 23.036 4.322 -16.686 1.00 50.19 104 VAL A O 1
ATOM 850 N N . CYS A 1 105 ? 21.475 3.964 -18.257 1.00 49.97 105 CYS A N 1
ATOM 851 C CA . CYS A 1 105 ? 21.101 5.374 -18.416 1.00 49.97 105 CYS A CA 1
ATOM 852 C C . CYS A 1 105 ? 19.896 5.818 -17.555 1.00 49.97 105 CYS A C 1
ATOM 854 O O . CYS A 1 105 ? 19.799 6.991 -17.207 1.00 49.97 105 CYS A O 1
ATOM 856 N N . LEU A 1 106 ? 19.002 4.899 -17.161 1.00 58.97 106 LEU A N 1
ATOM 857 C CA . LEU A 1 106 ? 17.726 5.235 -16.498 1.00 58.97 106 LEU A CA 1
ATOM 858 C C . LEU A 1 106 ? 17.746 5.084 -14.961 1.00 58.97 106 LEU A C 1
ATOM 860 O O . LEU A 1 106 ? 16.788 5.456 -14.284 1.00 58.97 106 LEU A O 1
ATOM 864 N N . ASP A 1 107 ? 18.830 4.533 -14.410 1.00 63.38 107 ASP A N 1
ATOM 865 C CA . ASP A 1 107 ? 18.917 4.047 -13.025 1.00 63.38 107 ASP A CA 1
ATOM 866 C C . ASP A 1 107 ? 18.770 5.165 -11.971 1.00 63.38 107 ASP A C 1
ATOM 868 O O . ASP A 1 107 ? 18.035 5.030 -10.994 1.00 63.38 107 ASP A O 1
ATOM 872 N N . THR A 1 108 ? 19.394 6.327 -12.198 1.00 62.72 108 THR A N 1
ATOM 873 C CA . THR A 1 108 ? 19.369 7.441 -11.232 1.00 62.72 108 THR A CA 1
ATOM 874 C C . THR A 1 108 ? 17.991 8.095 -11.122 1.00 62.72 108 THR A C 1
ATOM 876 O O . THR A 1 108 ? 17.555 8.420 -10.019 1.00 62.72 108 THR A O 1
ATOM 879 N N . GLN A 1 109 ? 17.281 8.265 -12.242 1.00 66.81 109 GLN A N 1
ATOM 880 C CA . GLN A 1 109 ? 15.942 8.862 -12.231 1.00 66.81 109 GLN A CA 1
ATOM 881 C C . GLN A 1 109 ? 14.937 7.922 -11.566 1.00 66.81 109 GLN A C 1
ATOM 883 O O . GLN A 1 109 ? 14.205 8.337 -10.672 1.00 66.81 109 GLN A O 1
ATOM 888 N N . VAL A 1 110 ? 14.957 6.639 -11.929 1.00 69.56 110 VAL A N 1
ATOM 889 C CA . VAL A 1 110 ? 14.105 5.610 -11.318 1.00 69.56 110 VAL A CA 1
ATOM 890 C C . VAL A 1 110 ? 14.304 5.534 -9.802 1.00 69.56 110 VAL A C 1
ATOM 892 O O . VAL A 1 110 ? 13.325 5.505 -9.053 1.00 69.56 110 VAL A O 1
ATOM 895 N N . ALA A 1 111 ? 15.557 5.530 -9.338 1.00 69.38 111 ALA A N 1
ATOM 896 C CA . ALA A 1 111 ? 15.867 5.476 -7.914 1.00 69.38 111 ALA A CA 1
ATOM 897 C C . ALA A 1 111 ? 15.372 6.721 -7.165 1.00 69.38 111 ALA A C 1
ATOM 899 O O . ALA A 1 111 ? 14.779 6.598 -6.092 1.00 69.38 111 ALA A O 1
ATOM 900 N N . PHE A 1 112 ? 15.560 7.907 -7.748 1.00 73.69 112 PHE A N 1
ATOM 901 C CA . PHE A 1 112 ? 15.087 9.163 -7.170 1.00 73.69 112 PHE A CA 1
ATOM 902 C C . PHE A 1 112 ? 13.557 9.203 -7.060 1.00 73.69 112 PHE A C 1
ATOM 904 O O . PHE A 1 112 ? 13.025 9.478 -5.986 1.00 73.69 112 PHE A O 1
ATOM 911 N N . PHE A 1 113 ? 12.836 8.847 -8.128 1.00 76.12 113 PHE A N 1
ATOM 912 C CA . PHE A 1 113 ? 11.371 8.791 -8.106 1.00 76.12 113 PHE A CA 1
ATOM 913 C C . PHE A 1 113 ? 10.843 7.751 -7.112 1.00 76.12 113 PHE A C 1
ATOM 915 O O . PHE A 1 113 ? 9.915 8.046 -6.362 1.00 76.12 113 PHE A O 1
ATOM 922 N N . GLY A 1 114 ? 11.461 6.569 -7.028 1.00 74.50 114 GLY A N 1
ATOM 923 C CA . GLY A 1 114 ? 11.092 5.569 -6.022 1.00 74.50 114 GLY A CA 1
ATOM 924 C C . GLY A 1 114 ? 11.304 6.049 -4.585 1.00 74.50 114 GLY A C 1
ATOM 925 O O . GLY A 1 114 ? 10.478 5.782 -3.708 1.00 74.50 114 GLY A O 1
ATOM 926 N N . MET A 1 115 ? 12.370 6.812 -4.341 1.00 77.38 115 MET A N 1
ATOM 927 C CA . MET A 1 115 ? 12.622 7.419 -3.035 1.00 77.38 115 MET A CA 1
ATOM 928 C C . MET A 1 115 ? 11.572 8.485 -2.703 1.00 77.38 115 MET A C 1
ATOM 930 O O . MET A 1 115 ? 11.042 8.487 -1.597 1.00 77.38 115 MET A O 1
ATOM 934 N N . MET A 1 116 ? 11.202 9.331 -3.665 1.00 81.19 116 MET A N 1
ATOM 935 C CA . MET A 1 116 ? 10.166 10.352 -3.476 1.00 81.19 116 MET A CA 1
ATOM 936 C C . MET A 1 116 ? 8.787 9.739 -3.197 1.00 81.19 116 MET A C 1
ATOM 938 O O . MET A 1 116 ? 8.125 10.150 -2.246 1.00 81.19 116 MET A O 1
ATOM 942 N N . ILE A 1 117 ? 8.383 8.722 -3.969 1.00 82.25 117 ILE A N 1
ATOM 943 C CA . ILE A 1 117 ? 7.111 8.005 -3.778 1.00 82.25 117 ILE A CA 1
ATOM 944 C C . ILE A 1 117 ? 7.074 7.351 -2.393 1.00 82.25 117 ILE A C 1
ATOM 946 O O . ILE A 1 117 ? 6.114 7.523 -1.638 1.00 82.25 117 ILE A O 1
ATOM 950 N N . SER A 1 118 ? 8.133 6.629 -2.019 1.00 78.38 118 SER A N 1
ATOM 951 C CA . SER A 1 118 ? 8.190 5.976 -0.707 1.00 78.38 118 SER A CA 1
ATOM 952 C C . SER A 1 118 ? 8.179 6.987 0.442 1.00 78.38 118 SER A C 1
ATOM 954 O O . SER A 1 118 ? 7.410 6.811 1.385 1.00 78.38 118 SER A O 1
ATOM 956 N N . ALA A 1 119 ? 8.930 8.086 0.338 1.00 85.06 119 ALA A N 1
ATOM 957 C CA . ALA A 1 119 ? 8.918 9.159 1.328 1.00 85.06 119 ALA A CA 1
ATOM 958 C C . ALA A 1 119 ? 7.528 9.799 1.479 1.00 85.06 119 ALA A C 1
ATOM 960 O O . ALA A 1 119 ? 7.071 9.981 2.608 1.00 85.06 119 ALA A O 1
ATOM 961 N N . SER A 1 120 ? 6.821 10.083 0.376 1.00 87.19 120 SER A N 1
ATOM 962 C CA . SER A 1 120 ? 5.474 10.667 0.439 1.00 87.19 120 SER A CA 1
ATOM 963 C C . SER A 1 120 ? 4.464 9.739 1.110 1.00 87.19 120 SER A C 1
ATOM 965 O O . SER A 1 120 ? 3.668 10.186 1.935 1.00 87.19 120 SER A O 1
ATOM 967 N N . TYR A 1 121 ? 4.529 8.438 0.814 1.00 85.25 121 TYR A N 1
ATOM 968 C CA . TYR A 1 121 ? 3.641 7.448 1.417 1.00 85.25 121 TYR A CA 1
ATOM 969 C C . TYR A 1 121 ? 3.943 7.227 2.902 1.00 85.25 121 TYR A C 1
ATOM 971 O O . TYR A 1 121 ? 3.014 7.136 3.702 1.00 85.25 121 TYR A O 1
ATOM 979 N N . ILE A 1 122 ? 5.222 7.191 3.291 1.00 86.06 122 ILE A N 1
ATOM 980 C CA . ILE A 1 122 ? 5.630 7.083 4.700 1.00 86.06 122 ILE A CA 1
ATOM 981 C C . ILE A 1 122 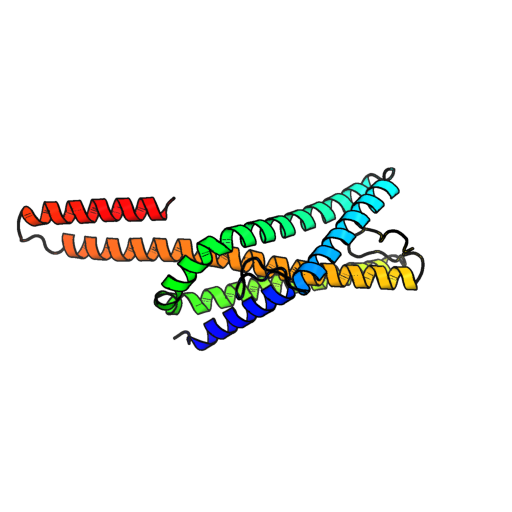? 5.183 8.323 5.479 1.00 86.06 122 ILE A C 1
ATOM 983 O O . ILE A 1 122 ? 4.616 8.190 6.561 1.00 86.06 122 ILE A O 1
ATOM 987 N N . PHE A 1 123 ? 5.383 9.520 4.925 1.00 88.62 123 PHE A N 1
ATOM 988 C CA . PHE A 1 123 ? 4.938 10.763 5.552 1.00 88.62 123 PHE A CA 1
ATOM 989 C C . PHE A 1 123 ? 3.420 10.779 5.762 1.00 88.62 123 PHE A C 1
ATOM 991 O O . PHE A 1 123 ? 2.952 11.054 6.868 1.00 88.62 123 PHE A O 1
ATOM 998 N N . LEU A 1 124 ? 2.650 10.413 4.731 1.00 87.31 124 LEU A N 1
ATOM 999 C CA . LEU A 1 124 ? 1.195 10.320 4.820 1.00 87.31 124 LEU A CA 1
ATOM 1000 C C . LEU A 1 124 ? 0.754 9.280 5.860 1.00 87.31 124 LEU A C 1
ATOM 1002 O O . LEU A 1 124 ? -0.156 9.547 6.641 1.00 87.31 124 LEU A O 1
ATOM 1006 N N . ALA A 1 125 ? 1.418 8.123 5.913 1.00 86.50 125 ALA A N 1
ATOM 1007 C CA . ALA A 1 125 ? 1.129 7.074 6.886 1.00 86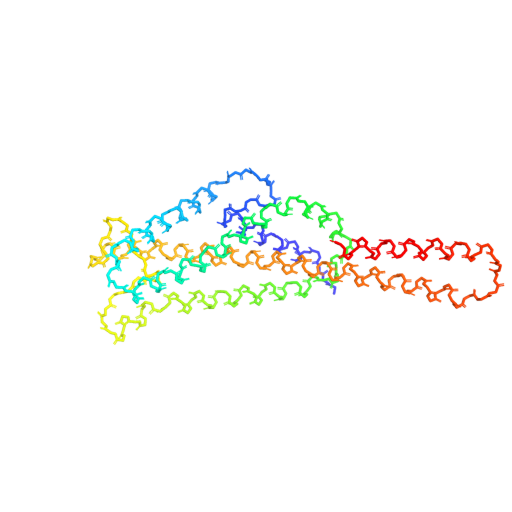.50 125 ALA A CA 1
ATOM 1008 C C . ALA A 1 125 ? 1.379 7.532 8.327 1.00 86.50 125 ALA A C 1
ATOM 1010 O O . ALA A 1 125 ? 0.564 7.256 9.204 1.00 86.50 125 ALA A O 1
ATOM 1011 N N . VAL A 1 126 ? 2.472 8.260 8.575 1.00 87.94 126 VAL A N 1
ATOM 1012 C CA . VAL A 1 126 ? 2.786 8.816 9.899 1.00 87.94 126 VAL A CA 1
ATOM 1013 C C . VAL A 1 126 ? 1.770 9.887 10.290 1.00 87.94 126 VAL A C 1
ATOM 1015 O O . VAL A 1 126 ? 1.228 9.8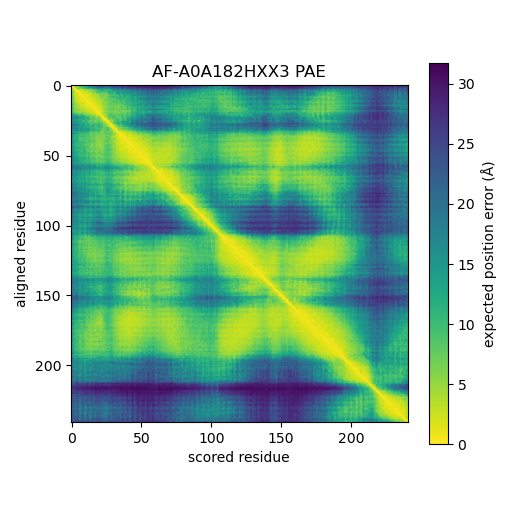35 11.393 1.00 87.94 126 VAL A O 1
ATOM 1018 N N . ALA A 1 127 ? 1.446 10.816 9.387 1.00 87.06 127 ALA A N 1
ATOM 1019 C CA . ALA A 1 127 ? 0.438 11.846 9.636 1.00 87.06 127 ALA A CA 1
ATOM 1020 C C . ALA A 1 127 ? -0.939 11.235 9.951 1.00 87.06 127 ALA A C 1
ATOM 1022 O O . ALA A 1 127 ? -1.587 11.624 10.923 1.00 87.06 127 ALA A O 1
ATOM 1023 N N . PHE A 1 128 ? -1.354 10.231 9.176 1.00 85.19 128 PHE A N 1
ATOM 1024 C CA . PHE A 1 128 ? -2.604 9.510 9.398 1.00 85.19 128 PHE A CA 1
ATOM 1025 C C . PHE A 1 128 ? -2.576 8.693 10.699 1.00 85.19 128 PHE A C 1
ATOM 1027 O O . PHE A 1 128 ? -3.528 8.732 11.472 1.00 85.19 128 PHE A O 1
ATOM 1034 N N . GLY A 1 129 ? -1.461 8.019 10.994 1.00 83.81 129 GLY A N 1
ATOM 1035 C CA . GLY A 1 129 ? -1.242 7.262 12.230 1.00 83.81 129 GLY A CA 1
ATOM 1036 C C . GLY A 1 129 ? -1.306 8.113 13.500 1.00 83.81 129 GLY A C 1
ATOM 1037 O O . GLY A 1 129 ? -1.750 7.632 14.539 1.00 83.81 129 GLY A O 1
ATOM 1038 N N . MET A 1 130 ? -0.913 9.387 13.420 1.00 86.50 130 MET A N 1
ATOM 1039 C CA . MET A 1 130 ? -0.998 10.334 14.538 1.00 86.50 130 MET A CA 1
ATOM 1040 C C . MET A 1 130 ? -2.401 10.929 14.736 1.00 86.50 130 MET A C 1
ATOM 1042 O O . MET A 1 130 ? -2.678 11.488 15.799 1.00 86.50 130 MET A O 1
ATOM 1046 N N . TYR A 1 131 ? -3.302 10.803 13.757 1.00 85.50 131 TYR A N 1
ATOM 1047 C CA . TYR A 1 131 ? -4.632 11.418 13.806 1.00 85.50 131 TYR A CA 1
ATOM 1048 C C . TYR A 1 131 ? -5.480 10.990 15.022 1.00 85.50 131 TYR A C 1
ATOM 1050 O O . TYR A 1 131 ? -6.039 11.872 15.679 1.00 85.50 131 TYR A O 1
ATOM 1058 N N . PRO A 1 132 ? -5.546 9.698 15.411 1.00 83.31 132 PRO A N 1
ATOM 1059 C CA . PRO A 1 132 ? -6.278 9.280 16.609 1.00 83.31 132 PRO A CA 1
ATOM 1060 C C . PRO A 1 132 ? -5.745 9.908 17.898 1.00 83.31 132 PRO A C 1
ATOM 1062 O O . PRO A 1 132 ? -6.526 10.295 18.765 1.00 83.31 132 PRO A O 1
ATOM 1065 N N . ALA A 1 133 ? -4.420 10.051 18.015 1.00 85.56 133 ALA A N 1
ATOM 1066 C CA . ALA A 1 133 ? -3.796 10.679 19.175 1.00 85.56 133 ALA A CA 1
ATOM 1067 C C . ALA A 1 133 ? -4.147 12.171 19.240 1.00 85.56 133 ALA A C 1
ATOM 1069 O O . ALA A 1 133 ? -4.554 12.665 20.289 1.00 85.56 133 ALA A O 1
ATOM 1070 N N . PHE A 1 134 ? -4.069 12.873 18.106 1.00 86.75 134 PHE A N 1
ATOM 1071 C CA . PHE A 1 134 ? -4.479 14.273 18.012 1.00 86.75 134 PHE A CA 1
ATOM 1072 C C . PHE A 1 134 ? -5.956 14.470 18.389 1.00 86.75 134 PHE A C 1
ATOM 1074 O O . PHE A 1 134 ? -6.283 15.351 19.183 1.00 86.75 134 PHE A O 1
ATOM 1081 N N . TYR A 1 135 ? -6.847 13.618 17.873 1.00 85.50 135 TYR A N 1
ATOM 1082 C CA . TYR A 1 135 ? -8.276 13.677 18.182 1.00 85.50 135 TYR A CA 1
ATOM 1083 C C . TYR A 1 135 ? -8.560 13.445 19.673 1.00 85.50 135 TYR A C 1
ATOM 1085 O O . TYR A 1 135 ? -9.385 14.150 20.261 1.00 85.50 135 TYR A O 1
ATOM 1093 N N . TYR A 1 136 ? -7.837 12.510 20.296 1.00 86.25 136 TYR A N 1
ATOM 1094 C CA . TYR A 1 136 ? -7.926 12.252 21.731 1.00 86.25 136 TYR A CA 1
ATOM 1095 C C . TYR A 1 136 ? -7.506 13.472 22.559 1.00 86.25 136 TYR A C 1
ATOM 1097 O O . TYR A 1 136 ? -8.239 13.865 23.464 1.00 86.25 136 TYR A O 1
ATOM 1105 N N . PHE A 1 137 ? -6.391 14.129 22.222 1.00 87.50 137 PHE A N 1
ATOM 1106 C CA . PHE A 1 137 ? -5.968 15.349 22.922 1.00 87.50 137 PHE A CA 1
ATOM 1107 C C . PHE A 1 137 ? -6.961 16.507 22.762 1.00 87.50 137 PHE A C 1
ATOM 1109 O O . PHE A 1 137 ? -7.135 17.289 23.692 1.00 87.50 137 PHE A 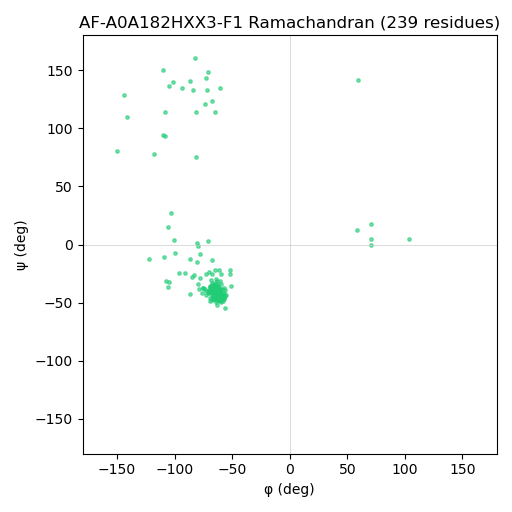O 1
ATOM 1116 N N . ALA A 1 138 ? -7.629 16.613 21.610 1.00 88.62 138 ALA A N 1
ATOM 1117 C CA . ALA A 1 138 ? -8.581 17.689 21.343 1.00 88.62 138 ALA A CA 1
ATOM 1118 C C . ALA A 1 138 ? -9.966 17.470 21.983 1.00 88.62 138 ALA A C 1
ATOM 1120 O O . ALA A 1 138 ? -10.625 18.438 22.353 1.00 88.62 138 ALA A O 1
ATOM 1121 N N . THR A 1 139 ? -10.437 16.222 22.082 1.00 85.00 139 THR A N 1
ATOM 1122 C CA . THR A 1 139 ? -11.836 15.915 22.457 1.00 85.00 139 THR A CA 1
ATOM 1123 C C . THR A 1 139 ? -11.990 15.033 23.695 1.00 85.00 139 THR A C 1
ATOM 1125 O O . THR A 1 139 ? -13.104 14.884 24.197 1.00 85.00 139 THR A O 1
ATOM 1128 N N . GLY A 1 140 ? -10.909 14.415 24.174 1.00 81.06 140 GLY A N 1
ATOM 1129 C CA . GLY A 1 140 ? -10.927 13.433 25.261 1.00 81.06 140 GLY A CA 1
ATOM 1130 C C . GLY A 1 140 ? -11.559 12.086 24.892 1.00 81.06 140 GLY A C 1
ATOM 1131 O O . GLY A 1 140 ? -11.723 11.236 25.765 1.00 81.06 140 GLY A O 1
ATOM 1132 N N . LYS A 1 141 ? -11.938 11.870 23.623 1.00 81.19 141 LYS A N 1
ATOM 1133 C CA . LYS A 1 141 ? -12.579 10.633 23.154 1.00 81.19 141 LYS A CA 1
ATOM 1134 C C . LYS A 1 141 ? -11.604 9.772 22.360 1.00 81.19 141 LYS A C 1
ATOM 1136 O O . LYS A 1 141 ? -10.866 10.268 21.511 1.00 81.19 141 LYS A O 1
ATOM 1141 N N . VAL A 1 142 ? -11.622 8.468 22.632 1.00 80.56 142 VAL A N 1
ATOM 1142 C CA . VAL A 1 142 ? -10.876 7.470 21.854 1.00 80.56 142 VAL A CA 1
ATOM 1143 C C . VAL A 1 142 ? -11.535 7.257 20.493 1.00 80.56 142 VAL A C 1
ATOM 1145 O O . VAL A 1 142 ? -12.757 7.312 20.373 1.00 80.56 142 VAL A O 1
ATOM 1148 N N . MET A 1 143 ? -10.719 7.042 19.462 1.00 80.56 143 MET A N 1
ATOM 1149 C CA . MET A 1 143 ? -11.154 6.947 18.068 1.00 80.56 143 MET A CA 1
ATOM 1150 C C . MET A 1 143 ? -10.307 5.893 17.339 1.00 80.56 143 MET A C 1
ATOM 1152 O O . MET A 1 143 ? -9.081 5.973 17.402 1.00 80.56 143 MET A O 1
ATOM 1156 N N . PRO A 1 144 ? -10.907 4.916 16.638 1.00 80.38 144 PRO A N 1
ATOM 1157 C CA . PRO A 1 144 ? -10.162 3.977 15.811 1.00 80.38 144 PRO A CA 1
ATOM 1158 C C . PRO A 1 144 ? -9.613 4.677 14.563 1.00 80.38 144 PRO A C 1
ATOM 1160 O O . PRO A 1 144 ? -10.238 5.579 14.006 1.00 80.38 144 PRO A O 1
ATOM 1163 N N . LEU A 1 145 ? -8.463 4.210 14.082 1.00 78.25 145 LEU A N 1
ATOM 1164 C CA . LEU A 1 145 ? -7.738 4.760 12.937 1.00 78.25 145 LEU A CA 1
ATOM 1165 C C . LEU A 1 145 ? -8.550 4.683 11.632 1.00 78.25 145 LEU A C 1
ATOM 1167 O O . LEU A 1 145 ? -8.621 5.651 10.882 1.00 78.25 145 LEU A O 1
ATOM 1171 N N . PHE A 1 146 ? -9.183 3.539 11.364 1.00 76.75 146 PHE A N 1
ATOM 1172 C CA . PHE A 1 146 ? -9.934 3.298 10.123 1.00 76.75 146 PHE A CA 1
ATOM 1173 C C . PHE A 1 146 ? -11.454 3.336 10.295 1.00 76.75 146 PHE A C 1
ATOM 1175 O O . PHE A 1 146 ? -12.174 2.890 9.400 1.00 76.75 146 PHE A O 1
ATOM 1182 N N . LEU A 1 147 ? -11.949 3.870 11.421 1.00 77.12 147 LEU A N 1
ATOM 1183 C CA . LEU A 1 147 ? -13.386 4.036 11.683 1.00 77.12 147 LEU A CA 1
ATOM 1184 C C . LEU A 1 147 ? -14.216 2.738 11.636 1.00 77.12 147 LEU A C 1
ATOM 1186 O O . LEU A 1 147 ? -15.437 2.806 11.635 1.00 77.12 147 LEU A O 1
ATOM 1190 N N . TYR A 1 148 ? -13.578 1.565 11.629 1.00 75.81 148 TYR A N 1
ATOM 1191 C CA . TYR A 1 148 ? -14.258 0.276 11.735 1.00 75.81 148 TYR A CA 1
ATOM 1192 C C . TYR A 1 148 ? -13.968 -0.386 13.080 1.00 75.81 148 TYR A C 1
ATOM 1194 O O . TYR A 1 148 ? -12.884 -0.230 13.652 1.00 75.81 148 TYR A O 1
ATOM 1202 N N . GLU A 1 149 ? -14.935 -1.166 13.549 1.00 79.00 149 GLU A N 1
ATOM 1203 C CA . GLU A 1 149 ? -14.842 -1.963 14.767 1.00 79.00 149 GLU A CA 1
ATOM 1204 C C . GLU A 1 149 ? -14.568 -3.431 14.433 1.00 79.00 149 GLU A C 1
ATOM 1206 O O . GLU A 1 149 ? -15.149 -3.983 13.496 1.00 79.00 149 GLU A O 1
ATOM 1211 N N . LEU A 1 150 ? -13.703 -4.080 15.218 1.00 79.44 150 LEU A N 1
ATOM 1212 C CA . LEU A 1 150 ? -13.522 -5.529 15.142 1.00 79.44 150 LEU A CA 1
ATOM 1213 C C . LEU A 1 150 ? -14.757 -6.232 15.738 1.00 79.44 150 LEU A C 1
ATOM 1215 O O . LEU A 1 150 ? -15.183 -5.880 16.842 1.00 79.44 150 LEU A O 1
ATOM 1219 N N . PRO A 1 151 ? -15.324 -7.248 15.064 1.00 71.75 151 PRO A N 1
ATOM 1220 C CA . PRO A 1 151 ? -16.428 -8.013 15.623 1.00 71.75 151 PRO A CA 1
ATOM 1221 C C . PRO A 1 151 ? -15.972 -8.679 16.929 1.00 71.75 151 PRO A C 1
ATOM 1223 O O . PRO A 1 151 ? -14.882 -9.244 16.994 1.00 71.75 151 PRO A O 1
ATOM 1226 N N . PHE A 1 152 ? -16.810 -8.601 17.967 1.00 71.88 152 PHE A N 1
ATOM 1227 C CA . PHE A 1 152 ? -16.571 -9.138 19.320 1.00 71.88 152 PHE A CA 1
ATOM 1228 C C . PHE A 1 152 ? -15.504 -8.431 20.179 1.00 71.88 152 PHE A C 1
ATOM 1230 O O . PHE A 1 152 ? -15.326 -8.815 21.335 1.00 71.88 152 PHE A O 1
ATOM 1237 N N . CYS A 1 153 ? -14.835 -7.384 19.685 1.00 73.38 153 CYS A N 1
ATOM 1238 C CA . CYS A 1 153 ? -13.933 -6.563 20.497 1.00 73.38 153 CYS A CA 1
ATOM 1239 C C . CYS A 1 153 ? -14.552 -5.193 20.766 1.00 73.38 153 CYS A C 1
ATOM 1241 O O . CYS A 1 153 ? -14.698 -4.382 19.854 1.00 73.38 153 CYS A O 1
ATOM 1243 N N . ASP A 1 154 ? -14.873 -4.914 22.030 1.00 74.25 154 ASP A N 1
ATOM 1244 C CA . ASP A 1 154 ? -15.353 -3.591 22.407 1.00 74.25 154 ASP A CA 1
ATOM 1245 C C . ASP A 1 154 ? -14.179 -2.615 22.583 1.00 74.25 154 ASP A C 1
ATOM 1247 O O . ASP A 1 154 ? -13.339 -2.762 23.472 1.00 74.25 154 ASP A O 1
ATOM 1251 N N . TRP A 1 155 ? -14.124 -1.613 21.712 1.00 70.38 155 TRP A N 1
ATOM 1252 C CA . TRP A 1 155 ? -13.170 -0.505 21.749 1.00 70.38 155 TRP A CA 1
ATOM 1253 C C . TRP A 1 155 ? -13.362 0.440 22.940 1.00 70.38 155 TRP A C 1
ATOM 1255 O O . TRP A 1 155 ? -12.468 1.236 23.221 1.00 70.38 155 TRP A O 1
ATOM 1265 N N . SER A 1 156 ? -14.488 0.345 23.655 1.00 74.19 156 SER A N 1
ATOM 1266 C CA . SER A 1 156 ? -14.689 1.054 24.923 1.00 74.19 156 SER A CA 1
ATOM 1267 C C . SER A 1 156 ? -13.779 0.521 26.042 1.00 74.19 156 SER A C 1
ATOM 1269 O O . SER A 1 156 ? -13.423 1.252 26.967 1.00 74.19 156 SER A O 1
ATOM 1271 N N . SER A 1 157 ? -13.354 -0.744 25.938 1.00 82.12 157 SER A N 1
ATOM 1272 C CA . SER A 1 157 ? -12.426 -1.385 26.866 1.00 82.12 157 SER A CA 1
ATOM 1273 C C . SER A 1 157 ? -10.975 -1.128 26.458 1.00 82.12 157 SER A C 1
ATOM 1275 O O . SER A 1 157 ? -10.627 -1.203 25.279 1.00 82.12 157 SER A O 1
ATOM 1277 N N . SER A 1 158 ? -10.091 -0.893 27.432 1.00 81.31 158 SER A N 1
ATOM 1278 C CA . SER A 1 158 ? -8.664 -0.621 27.191 1.00 81.31 158 SER A CA 1
ATOM 1279 C C . SER A 1 158 ? -7.970 -1.734 26.397 1.00 81.31 158 SER A C 1
ATOM 1281 O O . SER A 1 158 ? -7.175 -1.459 25.497 1.00 81.31 158 SER A O 1
ATOM 1283 N N . LEU A 1 159 ? -8.311 -2.993 26.687 1.00 81.38 159 LEU A N 1
ATOM 1284 C CA . LEU A 1 159 ? -7.754 -4.158 26.002 1.00 81.38 159 LEU A CA 1
ATOM 1285 C C . LEU A 1 159 ? -8.310 -4.293 24.577 1.00 81.38 159 LEU A C 1
ATOM 1287 O O . LEU A 1 159 ? -7.545 -4.520 23.641 1.00 81.38 159 LEU A O 1
ATOM 1291 N N . GLY A 1 160 ? -9.619 -4.096 24.392 1.00 81.50 160 GLY A N 1
ATOM 1292 C CA . GLY A 1 160 ? -10.250 -4.146 23.070 1.00 81.50 160 GLY A CA 1
ATOM 1293 C C . GLY A 1 160 ? -9.774 -3.020 22.150 1.00 81.50 160 GLY A C 1
ATOM 1294 O O . GLY A 1 160 ? -9.513 -3.252 20.966 1.00 81.50 160 GLY A O 1
ATOM 1295 N N . TYR A 1 161 ? -9.550 -1.826 22.703 1.00 82.19 161 TYR A N 1
ATOM 1296 C CA . TYR A 1 161 ? -8.946 -0.706 21.988 1.00 82.19 161 TYR A CA 1
ATOM 1297 C C . TYR A 1 161 ? -7.510 -1.012 21.544 1.00 82.19 161 TYR A C 1
ATOM 1299 O O . TYR A 1 161 ? -7.179 -0.825 20.373 1.00 82.19 161 TYR A O 1
ATOM 1307 N N . ALA A 1 162 ? -6.669 -1.545 22.440 1.00 83.88 162 ALA A N 1
ATOM 1308 C CA . ALA A 1 162 ? -5.282 -1.890 22.120 1.00 83.88 162 ALA A CA 1
ATOM 1309 C C . ALA A 1 162 ? -5.184 -2.933 20.993 1.00 83.88 162 ALA A C 1
ATOM 1311 O O . ALA A 1 162 ? -4.393 -2.768 20.061 1.00 83.88 162 ALA A O 1
ATOM 1312 N N . VAL A 1 163 ? -6.026 -3.971 21.035 1.00 85.25 163 VAL A N 1
ATOM 1313 C CA . VAL A 1 163 ? -6.100 -4.997 19.981 1.00 85.25 163 VAL A CA 1
ATOM 1314 C C . VAL A 1 163 ? -6.548 -4.385 18.651 1.00 85.25 163 VAL A C 1
ATOM 1316 O O . VAL A 1 163 ? -5.932 -4.641 17.615 1.00 85.25 163 VAL A O 1
ATOM 1319 N N . THR A 1 164 ? -7.571 -3.527 18.682 1.00 85.06 164 THR A N 1
ATOM 1320 C CA . THR A 1 164 ? -8.108 -2.861 17.486 1.00 85.06 164 THR A CA 1
ATOM 1321 C C . THR A 1 164 ? -7.066 -1.960 16.827 1.00 85.06 164 THR A C 1
ATOM 1323 O O . THR A 1 164 ? -6.840 -2.059 15.620 1.00 85.06 164 THR A O 1
ATOM 1326 N N . ILE A 1 165 ? -6.372 -1.129 17.608 1.00 84.31 165 ILE A N 1
ATOM 1327 C CA . ILE A 1 165 ? -5.317 -0.245 17.102 1.00 84.31 165 ILE A CA 1
ATOM 1328 C C . ILE A 1 165 ? -4.125 -1.044 16.573 1.00 84.31 165 ILE A C 1
ATOM 1330 O O . ILE A 1 165 ? -3.618 -0.727 15.500 1.00 84.31 165 ILE A O 1
ATOM 1334 N N . CYS A 1 166 ? -3.704 -2.111 17.259 1.00 85.88 166 CYS A N 1
ATOM 1335 C CA . CYS A 1 166 ? -2.614 -2.965 16.786 1.00 85.88 166 CYS A CA 1
ATOM 1336 C C . CYS A 1 166 ? -2.933 -3.570 15.411 1.00 85.88 166 CYS A C 1
ATOM 1338 O O . CYS A 1 166 ? -2.119 -3.503 14.487 1.00 85.88 166 CYS A O 1
ATOM 1340 N N . PHE A 1 167 ? -4.144 -4.100 15.238 1.00 84.56 167 PHE A N 1
ATOM 1341 C CA . PHE A 1 167 ? -4.575 -4.658 13.961 1.00 84.56 167 PHE A CA 1
ATOM 1342 C C . PHE A 1 167 ? -4.639 -3.586 12.857 1.00 84.56 167 PHE A C 1
ATOM 1344 O O . PHE A 1 167 ? -4.169 -3.808 11.741 1.00 84.56 167 PHE A O 1
ATOM 1351 N N . GLN A 1 168 ? -5.150 -2.394 13.175 1.00 85.88 168 GLN A N 1
ATOM 1352 C CA . GLN A 1 168 ? -5.237 -1.280 12.228 1.00 85.88 168 GLN A CA 1
ATOM 1353 C C . GLN A 1 168 ? -3.862 -0.718 11.834 1.00 85.88 168 GLN A C 1
ATOM 1355 O O . GLN A 1 168 ? -3.659 -0.395 10.667 1.00 85.88 168 GLN A O 1
ATOM 1360 N N . ILE A 1 169 ? -2.891 -0.659 12.750 1.00 86.00 169 ILE A N 1
ATOM 1361 C CA . ILE A 1 169 ? -1.508 -0.264 12.432 1.00 86.00 169 ILE A CA 1
ATOM 1362 C C . ILE A 1 169 ? -0.857 -1.284 11.493 1.00 86.00 169 ILE A C 1
ATOM 1364 O O . ILE A 1 169 ? -0.218 -0.891 10.517 1.00 86.00 169 ILE A O 1
ATOM 1368 N N . ASN A 1 170 ? -1.046 -2.584 11.742 1.00 84.69 170 ASN A N 1
ATOM 1369 C CA . ASN A 1 170 ? -0.543 -3.626 10.843 1.00 84.69 170 ASN A CA 1
ATOM 1370 C C . ASN A 1 170 ? -1.170 -3.507 9.449 1.00 84.69 170 ASN A C 1
ATOM 1372 O O . ASN A 1 170 ? -0.463 -3.563 8.444 1.00 84.69 170 ASN A O 1
ATOM 1376 N N . LEU A 1 171 ? -2.482 -3.269 9.381 1.00 82.69 171 LEU A N 1
ATOM 1377 C CA . LEU A 1 171 ? -3.180 -3.047 8.118 1.00 82.69 171 LEU A CA 1
ATOM 1378 C C . LEU A 1 171 ? -2.653 -1.805 7.380 1.00 82.69 171 LEU A C 1
ATOM 1380 O O . LEU A 1 171 ? -2.420 -1.874 6.175 1.00 82.69 171 LEU A O 1
ATOM 1384 N N . LEU A 1 172 ? -2.414 -0.698 8.093 1.00 84.19 172 LEU A N 1
ATOM 1385 C CA . LEU A 1 172 ? -1.816 0.514 7.529 1.00 84.19 172 LEU A CA 1
ATOM 1386 C C . LEU A 1 172 ? -0.419 0.225 6.967 1.00 84.19 172 LEU A C 1
ATOM 1388 O O . LEU A 1 172 ? -0.139 0.590 5.829 1.00 84.19 172 LEU A O 1
ATOM 1392 N N . ALA A 1 173 ? 0.438 -0.461 7.725 1.00 83.19 173 ALA A N 1
ATOM 1393 C CA . ALA A 1 173 ? 1.795 -0.788 7.297 1.00 83.19 173 ALA A CA 1
ATOM 1394 C C . ALA A 1 173 ? 1.802 -1.659 6.029 1.00 83.19 173 ALA A C 1
ATOM 1396 O O . ALA A 1 173 ? 2.485 -1.334 5.058 1.00 83.19 173 ALA A O 1
ATOM 1397 N N . ILE A 1 174 ? 0.997 -2.727 6.001 1.00 79.44 174 ILE A N 1
ATOM 1398 C CA . ILE A 1 174 ? 0.864 -3.612 4.835 1.00 79.44 174 ILE A CA 1
ATOM 1399 C C . ILE A 1 174 ? 0.296 -2.844 3.635 1.00 79.44 174 ILE A C 1
ATOM 1401 O O . ILE A 1 174 ? 0.817 -2.966 2.526 1.00 79.44 174 ILE A O 1
ATOM 1405 N N . GLY A 1 175 ? -0.743 -2.033 3.849 1.00 77.50 175 GLY A N 1
ATOM 1406 C CA . GLY A 1 175 ? -1.384 -1.243 2.799 1.00 77.50 175 GLY A CA 1
ATOM 1407 C C . GLY A 1 175 ? -0.438 -0.221 2.168 1.00 77.50 175 GLY A C 1
ATOM 1408 O O . GLY A 1 175 ? -0.374 -0.119 0.945 1.00 77.50 175 GLY A O 1
ATOM 1409 N N . VAL A 1 176 ? 0.350 0.482 2.985 1.00 82.50 176 VAL A N 1
ATOM 1410 C CA . VAL A 1 176 ? 1.349 1.464 2.533 1.00 82.50 176 VAL A CA 1
ATOM 1411 C C . VAL A 1 176 ? 2.466 0.787 1.741 1.00 82.50 176 VAL A C 1
ATOM 1413 O O . VAL A 1 176 ? 2.820 1.254 0.660 1.00 82.50 176 VAL A O 1
ATOM 1416 N N . LEU A 1 177 ? 2.987 -0.343 2.226 1.00 78.94 177 LEU A N 1
ATOM 1417 C CA . LEU A 1 177 ? 3.995 -1.121 1.500 1.00 78.94 177 LEU A CA 1
ATOM 1418 C C . LEU A 1 177 ? 3.467 -1.625 0.150 1.00 78.94 177 LEU A C 1
ATOM 1420 O O . LEU A 1 177 ? 4.170 -1.543 -0.858 1.00 78.94 177 LEU A O 1
ATOM 1424 N N . GLY A 1 178 ? 2.224 -2.111 0.123 1.00 73.62 178 GLY A N 1
ATOM 1425 C CA . GLY A 1 178 ? 1.547 -2.539 -1.098 1.00 73.62 178 GLY A CA 1
ATOM 1426 C C . GLY A 1 178 ? 1.358 -1.397 -2.100 1.00 73.62 178 GLY A C 1
ATOM 1427 O O . GLY A 1 178 ? 1.643 -1.578 -3.283 1.00 73.62 178 GLY A O 1
ATOM 1428 N N . ALA A 1 179 ? 0.949 -0.214 -1.633 1.00 78.75 179 ALA A N 1
ATOM 1429 C CA . ALA A 1 179 ? 0.772 0.975 -2.467 1.00 78.75 179 ALA A CA 1
ATOM 1430 C C . ALA A 1 179 ? 2.097 1.459 -3.077 1.00 78.75 179 ALA A C 1
ATOM 1432 O O . ALA A 1 179 ? 2.174 1.648 -4.289 1.00 78.75 179 ALA A O 1
ATOM 1433 N N . ILE A 1 180 ? 3.166 1.557 -2.275 1.00 80.75 180 ILE A N 1
ATOM 1434 C CA . ILE A 1 180 ? 4.507 1.931 -2.759 1.00 80.75 180 ILE A CA 1
ATOM 1435 C C . ILE A 1 180 ? 4.979 0.956 -3.839 1.00 80.75 180 ILE A C 1
ATOM 1437 O O . ILE A 1 180 ? 5.441 1.380 -4.897 1.00 80.75 180 ILE A O 1
ATOM 1441 N N . LEU A 1 181 ? 4.864 -0.352 -3.583 1.00 74.50 181 LEU A N 1
ATOM 1442 C CA . LEU A 1 181 ? 5.278 -1.379 -4.537 1.00 74.50 181 LEU A CA 1
ATOM 1443 C C . LEU A 1 181 ? 4.497 -1.260 -5.849 1.00 74.50 181 LEU A C 1
ATOM 1445 O O . LEU A 1 181 ? 5.075 -1.349 -6.931 1.00 74.50 181 LEU A O 1
ATOM 1449 N N . SER A 1 182 ? 3.189 -1.062 -5.736 1.00 73.75 182 SER A N 1
ATOM 1450 C CA . SER A 1 182 ? 2.276 -0.965 -6.861 1.00 73.75 182 SER A CA 1
ATOM 1451 C C . SER A 1 182 ? 2.580 0.236 -7.760 1.00 73.75 182 SER A C 1
ATOM 1453 O O . SER A 1 182 ? 2.792 0.078 -8.965 1.00 73.75 182 SER A O 1
ATOM 1455 N N . ASP A 1 183 ? 2.678 1.426 -7.173 1.00 77.12 183 ASP A N 1
ATOM 1456 C CA . ASP A 1 183 ? 2.953 2.661 -7.908 1.00 77.12 183 ASP A CA 1
ATOM 1457 C C . ASP A 1 183 ? 4.362 2.666 -8.495 1.00 77.12 183 ASP A C 1
ATOM 1459 O O . ASP A 1 183 ? 4.564 3.109 -9.626 1.00 77.12 183 ASP A O 1
ATOM 1463 N N . PHE A 1 184 ? 5.336 2.105 -7.775 1.00 74.56 184 PHE A N 1
ATOM 1464 C CA . PHE A 1 184 ? 6.690 1.958 -8.291 1.00 74.56 184 PHE A CA 1
ATOM 1465 C C . PHE A 1 184 ? 6.731 1.051 -9.527 1.00 74.56 184 PHE A C 1
ATOM 1467 O O . PHE A 1 184 ? 7.387 1.379 -10.515 1.00 74.56 184 PHE A O 1
ATOM 1474 N N . LEU A 1 185 ? 6.019 -0.080 -9.503 1.00 72.31 185 LEU A N 1
ATOM 1475 C CA . LEU A 1 185 ? 5.927 -0.985 -10.651 1.00 72.31 185 LEU A CA 1
ATOM 1476 C C . LEU A 1 185 ? 5.246 -0.319 -11.849 1.00 72.31 185 LEU A C 1
ATOM 1478 O O . LEU A 1 185 ? 5.717 -0.466 -12.978 1.00 72.31 185 LEU A O 1
ATOM 1482 N N . PHE A 1 186 ? 4.170 0.429 -11.606 1.00 74.19 186 PHE A N 1
ATOM 1483 C CA . PHE A 1 186 ? 3.481 1.183 -12.648 1.00 74.19 186 PHE A CA 1
ATOM 1484 C C . PHE A 1 186 ? 4.386 2.259 -13.259 1.00 74.19 186 PHE A C 1
ATOM 1486 O O . PHE A 1 186 ? 4.504 2.349 -14.481 1.00 74.19 186 PHE A O 1
ATOM 1493 N N . PHE A 1 187 ? 5.085 3.027 -12.423 1.00 75.25 187 PHE A N 1
ATOM 1494 C CA . PHE A 1 187 ? 6.018 4.056 -12.868 1.00 75.25 187 PHE A CA 1
ATOM 1495 C C . PHE A 1 187 ? 7.177 3.467 -13.675 1.00 75.25 187 PHE A C 1
ATOM 1497 O O . PHE A 1 187 ? 7.493 3.958 -14.756 1.00 75.25 187 PHE A O 1
ATOM 1504 N N . MET A 1 188 ? 7.770 2.371 -13.196 1.00 69.69 188 MET A N 1
ATOM 1505 C CA . MET A 1 188 ? 8.808 1.637 -13.920 1.00 69.69 188 MET A CA 1
ATOM 1506 C C . MET A 1 188 ? 8.343 1.197 -15.302 1.00 69.69 188 MET A C 1
ATOM 1508 O O . MET A 1 188 ? 9.075 1.339 -16.281 1.00 69.69 188 MET A O 1
ATOM 1512 N N . TYR A 1 189 ? 7.119 0.679 -15.388 1.00 69.69 189 TYR A N 1
ATOM 1513 C CA . TYR A 1 189 ? 6.531 0.267 -16.652 1.00 69.69 189 TYR A CA 1
ATOM 1514 C C . TYR A 1 189 ? 6.313 1.456 -17.595 1.00 69.69 189 TYR A C 1
ATOM 1516 O O . TYR A 1 189 ? 6.707 1.393 -18.758 1.00 69.69 189 TYR A O 1
ATOM 1524 N N . ALA A 1 190 ? 5.743 2.554 -17.096 1.00 72.94 190 ALA A N 1
ATOM 1525 C CA . ALA A 1 190 ? 5.514 3.761 -17.883 1.0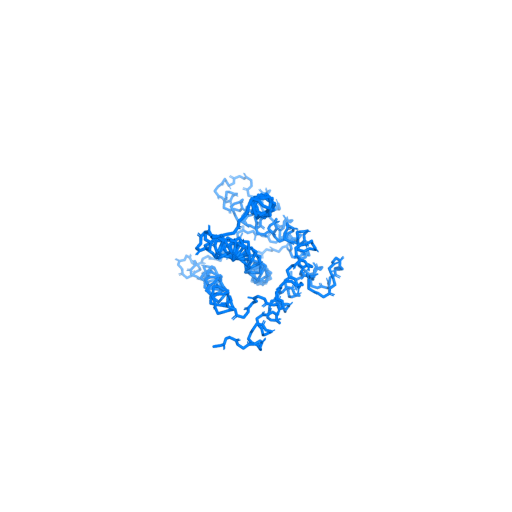0 72.94 190 ALA A CA 1
ATOM 1526 C C . ALA A 1 190 ? 6.830 4.361 -18.402 1.00 72.94 190 ALA A C 1
ATOM 1528 O O . ALA A 1 190 ? 6.950 4.666 -19.588 1.00 72.94 190 ALA A O 1
ATOM 1529 N N . MET A 1 191 ? 7.845 4.460 -17.542 1.00 69.50 191 MET A N 1
ATOM 1530 C CA . MET A 1 191 ? 9.180 4.925 -17.913 1.00 69.50 191 MET A CA 1
ATOM 1531 C C . MET A 1 191 ? 9.833 4.018 -18.953 1.00 69.50 191 MET A C 1
ATOM 1533 O O . MET A 1 191 ? 10.402 4.521 -19.918 1.00 69.50 191 MET A O 1
ATOM 1537 N N . TYR A 1 192 ? 9.717 2.695 -18.809 1.00 65.69 192 TYR A N 1
ATOM 1538 C CA . TYR A 1 192 ? 10.210 1.755 -19.815 1.00 65.69 192 TYR A CA 1
ATOM 1539 C C . TYR A 1 192 ? 9.488 1.925 -21.156 1.00 65.69 192 TYR A C 1
ATOM 1541 O O . TYR A 1 192 ? 10.144 1.988 -22.192 1.00 65.69 192 TYR A O 1
ATOM 1549 N N . ALA A 1 193 ? 8.158 2.049 -21.153 1.00 66.44 193 ALA A N 1
ATOM 1550 C CA . ALA A 1 193 ? 7.385 2.259 -22.373 1.00 66.44 193 ALA A CA 1
ATOM 1551 C C . ALA A 1 193 ? 7.792 3.562 -23.082 1.00 66.44 193 ALA A C 1
ATOM 1553 O O . ALA A 1 193 ? 7.972 3.568 -24.298 1.00 66.44 193 ALA A O 1
ATOM 1554 N N . MET A 1 194 ? 8.001 4.648 -22.334 1.00 67.31 194 MET A N 1
ATOM 1555 C CA . MET A 1 194 ? 8.445 5.928 -22.891 1.00 67.31 194 MET A CA 1
ATOM 1556 C C . MET A 1 194 ? 9.890 5.880 -23.398 1.00 67.31 194 MET A C 1
ATOM 1558 O O . MET A 1 194 ? 10.143 6.287 -24.528 1.00 67.31 194 MET A O 1
ATOM 1562 N N . ALA A 1 195 ? 10.827 5.356 -22.603 1.00 65.69 195 ALA A N 1
ATOM 1563 C CA . ALA A 1 195 ? 12.239 5.271 -22.977 1.00 65.69 195 ALA A CA 1
ATOM 1564 C C . ALA A 1 195 ? 12.457 4.332 -24.171 1.00 65.69 195 ALA A C 1
ATOM 1566 O O . ALA A 1 195 ? 13.185 4.670 -25.098 1.00 65.69 195 ALA A O 1
ATOM 1567 N N . SER A 1 196 ? 11.771 3.185 -24.196 1.00 61.50 196 SER A N 1
ATOM 1568 C CA . SER A 1 196 ? 11.820 2.254 -25.325 1.00 61.50 196 SER A CA 1
ATOM 1569 C C . SER A 1 196 ? 11.301 2.904 -26.611 1.00 61.50 196 SER A C 1
ATOM 1571 O O . SER A 1 196 ? 11.968 2.829 -27.641 1.00 61.50 196 SER A O 1
ATOM 1573 N N . ARG A 1 197 ? 10.164 3.616 -26.548 1.00 61.62 197 ARG A N 1
ATOM 1574 C CA . ARG A 1 197 ? 9.612 4.349 -27.700 1.00 61.62 197 ARG A CA 1
ATOM 1575 C C . ARG A 1 197 ? 10.553 5.458 -28.176 1.00 61.62 197 ARG A C 1
ATOM 1577 O O . ARG A 1 197 ? 10.825 5.536 -29.368 1.00 61.62 197 ARG A O 1
ATOM 1584 N N . ALA A 1 198 ? 11.086 6.265 -27.259 1.00 63.28 198 ALA A N 1
ATOM 1585 C CA . ALA A 1 198 ? 11.982 7.372 -27.589 1.00 63.28 198 ALA A CA 1
ATOM 1586 C C . ALA A 1 198 ? 13.299 6.892 -28.218 1.00 63.28 198 ALA A C 1
ATOM 1588 O O . ALA A 1 198 ? 13.709 7.423 -29.248 1.00 63.28 198 ALA A O 1
ATOM 1589 N N . ASP A 1 199 ? 13.929 5.855 -27.659 1.00 61.56 199 ASP A N 1
ATOM 1590 C CA . ASP A 1 199 ? 15.171 5.293 -28.199 1.00 61.56 199 ASP A CA 1
ATOM 1591 C C . ASP A 1 199 ? 14.968 4.697 -29.596 1.00 61.56 199 ASP A C 1
ATOM 1593 O O . ASP A 1 199 ? 15.800 4.894 -30.481 1.00 61.56 199 ASP A O 1
ATOM 1597 N N . ILE A 1 200 ? 13.857 3.982 -29.811 1.00 62.59 200 ILE A N 1
ATOM 1598 C CA . ILE A 1 200 ? 13.496 3.431 -31.123 1.00 62.59 200 ILE A CA 1
ATOM 1599 C C . ILE A 1 200 ? 13.323 4.578 -32.128 1.00 62.59 200 ILE A C 1
ATOM 1601 O O . ILE A 1 200 ? 13.929 4.548 -33.199 1.00 62.59 200 ILE A O 1
ATOM 1605 N N . SER A 1 201 ? 12.584 5.633 -31.771 1.00 59.69 201 SER A N 1
ATOM 1606 C CA . SER A 1 201 ? 12.417 6.812 -32.630 1.00 59.69 201 SER A CA 1
ATOM 1607 C C . SER A 1 201 ? 13.748 7.508 -32.943 1.00 59.69 201 SER A C 1
ATOM 1609 O O . SER A 1 201 ? 13.995 7.832 -34.100 1.00 59.69 201 SER A O 1
ATOM 1611 N N . ILE A 1 202 ? 14.634 7.700 -31.960 1.00 66.62 202 ILE A N 1
ATOM 1612 C CA . ILE A 1 202 ? 15.934 8.368 -32.151 1.00 66.62 202 ILE A CA 1
ATOM 1613 C C . ILE A 1 202 ? 16.860 7.545 -33.052 1.00 66.62 202 ILE A C 1
ATOM 1615 O O . ILE A 1 202 ? 17.497 8.095 -33.950 1.00 66.62 202 ILE A O 1
ATOM 1619 N N . VAL A 1 203 ? 16.926 6.225 -32.856 1.00 67.19 203 VAL A N 1
ATOM 1620 C CA . VAL A 1 203 ? 17.755 5.344 -33.692 1.00 67.19 203 VAL A CA 1
ATOM 1621 C C . VAL A 1 203 ? 17.249 5.328 -35.132 1.00 67.19 203 VAL A C 1
ATOM 1623 O O . VAL A 1 203 ? 18.056 5.439 -36.057 1.00 67.19 203 VAL A O 1
ATOM 1626 N N . HIS A 1 204 ? 15.933 5.237 -35.340 1.00 63.53 204 HIS A N 1
ATOM 1627 C CA . HIS A 1 204 ? 15.364 5.281 -36.686 1.00 63.53 204 HIS A CA 1
ATOM 1628 C C . HIS A 1 204 ? 15.538 6.655 -37.350 1.00 63.53 204 HIS A C 1
ATOM 1630 O O . HIS A 1 204 ? 15.872 6.703 -38.532 1.00 63.53 204 HIS A O 1
ATOM 1636 N N . LEU A 1 205 ? 15.419 7.761 -36.606 1.00 64.94 205 LEU A N 1
ATOM 1637 C CA . LEU A 1 205 ? 15.698 9.112 -37.113 1.00 64.94 205 LEU A CA 1
ATOM 1638 C C . LEU A 1 205 ? 17.171 9.288 -37.510 1.00 64.94 205 LEU A C 1
ATOM 1640 O O . LEU A 1 205 ? 17.449 9.818 -38.581 1.00 64.94 205 LEU A O 1
ATOM 1644 N N . GLY A 1 206 ? 18.117 8.776 -36.717 1.00 69.94 206 GLY A N 1
ATOM 1645 C CA . GLY A 1 206 ? 19.543 8.821 -37.058 1.00 69.94 206 GLY A CA 1
ATOM 1646 C C . GLY A 1 206 ? 19.917 7.930 -38.252 1.00 69.94 206 GLY A C 1
ATOM 1647 O O . GLY A 1 206 ? 20.840 8.243 -39.005 1.00 69.94 206 GLY A O 1
ATOM 1648 N N . GLN A 1 207 ? 19.203 6.819 -38.464 1.00 66.50 207 GLN A N 1
ATOM 1649 C CA . GLN A 1 207 ? 19.342 6.012 -39.683 1.00 66.50 207 GLN A CA 1
ATOM 1650 C C . GLN A 1 207 ? 18.771 6.737 -40.906 1.00 66.50 207 GLN A C 1
ATOM 1652 O O . GLN A 1 207 ? 19.394 6.706 -41.966 1.00 66.50 207 GLN A O 1
ATOM 1657 N N . LEU A 1 208 ? 17.635 7.419 -40.746 1.00 65.19 208 LEU A N 1
ATOM 1658 C CA . LEU A 1 208 ? 17.001 8.211 -41.796 1.00 65.19 208 LEU A CA 1
ATOM 1659 C C . LEU A 1 208 ? 17.879 9.399 -42.217 1.00 65.19 208 LEU A C 1
ATOM 1661 O O . LEU A 1 208 ? 18.081 9.614 -43.408 1.00 65.19 208 LEU A O 1
ATOM 1665 N N . GLU A 1 209 ? 18.477 10.109 -41.261 1.00 70.81 209 GLU A N 1
ATOM 1666 C CA . GLU A 1 209 ? 19.419 11.205 -41.513 1.00 70.81 209 GLU A CA 1
ATOM 1667 C C . GLU A 1 209 ? 20.648 10.736 -42.313 1.00 70.81 209 GLU A C 1
ATOM 1669 O O . GLU A 1 209 ? 21.024 11.354 -43.309 1.00 70.81 209 GLU A O 1
ATOM 1674 N N . LYS A 1 210 ? 21.244 9.593 -41.941 1.00 68.19 210 LYS A N 1
ATOM 1675 C CA . LYS A 1 210 ? 22.389 9.006 -42.667 1.00 68.19 210 LYS A CA 1
ATOM 1676 C C . LYS A 1 210 ? 22.048 8.567 -44.091 1.00 68.19 210 LYS A C 1
ATOM 1678 O O . LYS A 1 210 ? 22.934 8.553 -44.947 1.00 68.19 210 LYS A O 1
ATOM 1683 N N . MET A 1 211 ? 20.795 8.182 -44.332 1.00 63.59 211 MET A N 1
ATOM 1684 C CA . MET A 1 211 ? 20.299 7.821 -45.661 1.00 63.59 211 MET A CA 1
ATOM 1685 C C . MET A 1 211 ? 19.992 9.056 -46.510 1.00 63.59 211 MET A C 1
ATOM 1687 O O . MET A 1 211 ? 20.311 9.047 -47.693 1.00 63.59 211 MET A O 1
ATOM 1691 N N . LEU A 1 212 ? 19.446 10.126 -45.919 1.00 62.75 212 LEU A N 1
ATOM 1692 C CA . LEU A 1 212 ? 19.200 11.394 -46.617 1.00 62.75 212 LEU A CA 1
ATOM 1693 C C . LEU A 1 212 ? 20.494 12.136 -46.986 1.00 62.75 212 LEU A C 1
ATOM 1695 O O . LEU A 1 212 ? 20.561 12.742 -48.050 1.00 62.75 212 LEU A O 1
ATOM 1699 N N . ASN A 1 213 ? 21.528 12.066 -46.144 1.00 67.19 213 ASN A N 1
ATOM 1700 C CA . ASN A 1 213 ? 22.790 12.782 -46.363 1.00 67.19 213 ASN A CA 1
ATOM 1701 C C . ASN A 1 213 ? 23.751 12.109 -47.372 1.00 67.19 213 ASN A C 1
ATOM 1703 O O . ASN A 1 213 ? 24.805 12.675 -47.649 1.00 67.19 213 ASN A O 1
ATOM 1707 N N . ASN A 1 214 ? 23.416 10.945 -47.950 1.00 60.03 214 ASN A N 1
ATOM 1708 C CA . ASN A 1 214 ? 24.211 10.284 -49.004 1.00 60.03 214 ASN A CA 1
ATOM 1709 C C . ASN A 1 214 ? 23.415 10.155 -50.323 1.00 60.03 214 ASN A C 1
ATOM 1711 O O . ASN A 1 214 ? 22.920 9.068 -50.631 1.00 60.03 214 ASN A O 1
ATOM 1715 N N . PRO A 1 215 ? 23.283 11.238 -51.112 1.00 55.25 215 PRO A N 1
ATOM 1716 C CA . PRO A 1 215 ? 22.368 11.295 -52.255 1.00 55.25 215 PRO A CA 1
ATOM 1717 C C . PRO A 1 215 ? 22.862 10.627 -53.554 1.00 55.25 215 PRO A C 1
ATOM 1719 O O . PRO A 1 215 ? 22.154 10.694 -54.554 1.00 55.25 215 PRO A O 1
ATOM 1722 N N . THR A 1 216 ? 24.049 10.011 -53.602 1.00 53.44 216 THR A N 1
ATOM 1723 C CA . THR A 1 216 ? 24.731 9.757 -54.889 1.00 53.44 216 THR A CA 1
ATOM 1724 C C . THR A 1 216 ? 24.656 8.352 -55.503 1.00 53.44 216 THR A C 1
ATOM 1726 O O . THR A 1 216 ? 25.237 8.188 -56.569 1.00 53.44 216 THR A O 1
ATOM 1729 N N . GLU A 1 217 ? 23.938 7.353 -54.966 1.00 52.28 217 GLU A N 1
ATOM 1730 C CA . GLU A 1 217 ? 23.895 6.019 -55.618 1.00 52.28 217 GLU A CA 1
ATOM 1731 C C . GLU A 1 217 ? 22.520 5.301 -55.596 1.00 52.28 217 GLU A C 1
ATOM 1733 O O . GLU A 1 217 ? 22.081 4.800 -54.561 1.00 52.28 217 GLU A O 1
ATOM 1738 N N . ASN A 1 218 ? 21.924 5.232 -56.801 1.00 52.84 218 ASN A N 1
ATOM 1739 C CA . ASN A 1 218 ? 21.047 4.219 -57.430 1.00 52.84 218 ASN A CA 1
ATOM 1740 C C . ASN A 1 218 ? 19.683 3.782 -56.835 1.00 52.84 218 ASN A C 1
ATOM 1742 O O . ASN A 1 218 ? 19.511 3.531 -55.645 1.00 52.84 218 ASN A O 1
ATOM 1746 N N . GLU A 1 219 ? 18.725 3.575 -57.754 1.00 56.19 219 GLU A N 1
ATOM 1747 C CA . GLU A 1 219 ? 17.326 3.128 -57.571 1.00 56.19 219 GLU A CA 1
ATOM 1748 C C . GLU A 1 219 ? 17.145 1.837 -56.743 1.00 56.19 219 GLU A C 1
ATOM 1750 O O . GLU A 1 219 ? 16.108 1.656 -56.099 1.00 56.19 219 GLU A O 1
ATOM 1755 N N . GLU A 1 220 ? 18.149 0.953 -56.678 1.00 56.50 220 GLU A N 1
ATOM 1756 C CA . GLU A 1 220 ? 18.120 -0.245 -55.816 1.00 56.50 220 GLU A CA 1
ATOM 1757 C C . GLU A 1 220 ? 18.044 0.113 -54.322 1.00 56.50 220 GLU A C 1
ATOM 1759 O O . GLU A 1 220 ? 17.384 -0.572 -53.533 1.00 56.50 220 GLU A O 1
ATOM 1764 N N . ARG A 1 221 ? 18.627 1.251 -53.925 1.00 56.97 221 ARG A N 1
ATOM 1765 C CA . ARG A 1 221 ? 18.571 1.747 -52.546 1.00 56.97 221 ARG A CA 1
ATOM 1766 C C . ARG A 1 221 ? 17.192 2.280 -52.178 1.00 56.97 221 ARG A C 1
ATOM 1768 O O . ARG A 1 221 ? 16.824 2.253 -51.008 1.00 56.97 221 ARG A O 1
ATOM 1775 N N . THR A 1 222 ? 16.391 2.721 -53.148 1.00 59.84 222 THR A N 1
ATOM 1776 C CA . THR A 1 222 ? 15.027 3.219 -52.911 1.00 59.84 222 THR A CA 1
ATOM 1777 C C . THR A 1 222 ? 14.108 2.105 -52.405 1.00 59.84 222 THR A C 1
ATOM 1779 O O . THR A 1 222 ? 13.259 2.341 -51.542 1.00 59.84 222 THR A O 1
ATOM 1782 N N . VAL A 1 223 ? 14.315 0.871 -52.875 1.00 64.12 223 VAL A N 1
ATOM 1783 C CA . VAL A 1 223 ? 13.600 -0.319 -52.389 1.00 64.12 223 VAL A CA 1
ATOM 1784 C C . VAL A 1 223 ? 14.044 -0.680 -50.969 1.00 64.12 223 VAL A C 1
ATOM 1786 O O . VAL A 1 223 ? 13.197 -0.968 -50.121 1.00 64.12 223 VAL A O 1
ATOM 1789 N N . GLU A 1 224 ? 15.342 -0.585 -50.667 1.00 66.75 224 GLU A N 1
ATOM 1790 C CA . GLU A 1 224 ? 15.882 -0.823 -49.320 1.00 66.75 224 GLU A CA 1
ATOM 1791 C C . GLU A 1 224 ? 15.394 0.231 -48.307 1.00 66.75 224 GLU A C 1
ATOM 1793 O O . GLU A 1 224 ? 14.988 -0.106 -47.192 1.00 66.75 224 GLU A O 1
ATOM 1798 N N . ILE A 1 225 ? 15.349 1.504 -48.714 1.00 65.88 225 ILE A N 1
ATOM 1799 C CA . ILE A 1 225 ? 14.794 2.615 -47.929 1.00 65.88 225 ILE A CA 1
ATOM 1800 C C . ILE A 1 225 ? 13.305 2.382 -47.671 1.00 65.88 225 ILE A C 1
ATOM 1802 O O . ILE A 1 225 ? 12.849 2.518 -46.537 1.00 65.88 225 ILE A O 1
ATOM 1806 N N . ARG A 1 226 ? 12.540 1.969 -48.689 1.00 67.12 226 ARG A N 1
ATOM 1807 C CA . ARG A 1 226 ? 11.115 1.648 -48.538 1.00 67.12 226 ARG A CA 1
ATOM 1808 C C . ARG A 1 226 ? 10.897 0.473 -47.587 1.00 67.12 226 ARG A C 1
ATOM 1810 O O . ARG A 1 226 ? 9.977 0.521 -46.775 1.00 67.12 226 ARG A O 1
ATOM 1817 N N . HIS A 1 227 ? 11.743 -0.553 -47.650 1.00 72.25 227 HIS A N 1
ATOM 1818 C CA . HIS A 1 227 ? 11.666 -1.700 -46.750 1.00 72.25 227 HIS A CA 1
ATOM 1819 C C . HIS A 1 227 ? 11.969 -1.302 -45.299 1.00 72.25 227 HIS A C 1
ATOM 1821 O O . HIS A 1 227 ? 11.185 -1.614 -44.404 1.00 72.25 227 HIS A O 1
ATOM 1827 N N . LYS A 1 228 ? 13.034 -0.523 -45.067 1.00 67.38 228 LYS A N 1
ATOM 1828 C CA . LYS A 1 228 ? 13.372 0.005 -43.735 1.00 67.38 228 LYS A CA 1
ATOM 1829 C C . LYS A 1 228 ? 12.326 0.985 -43.200 1.00 67.38 228 LYS A C 1
ATOM 1831 O O . LYS A 1 228 ? 12.059 0.985 -42.004 1.00 67.38 228 LYS A O 1
ATOM 1836 N N . TRP A 1 229 ? 11.684 1.768 -44.067 1.00 69.00 229 TRP A N 1
ATOM 1837 C CA . TRP A 1 229 ? 10.568 2.645 -43.703 1.00 69.00 229 TRP A CA 1
ATOM 1838 C C . TRP A 1 229 ? 9.324 1.856 -43.281 1.00 69.00 229 TRP A C 1
ATOM 1840 O O . TRP A 1 229 ? 8.723 2.159 -42.253 1.00 69.00 229 TRP A O 1
ATOM 1850 N N . ILE A 1 230 ? 8.960 0.809 -44.029 1.00 72.12 230 ILE A N 1
ATOM 1851 C CA . ILE A 1 230 ? 7.848 -0.084 -43.669 1.00 72.12 230 ILE A CA 1
ATOM 1852 C C . ILE A 1 230 ? 8.146 -0.805 -42.351 1.00 72.12 230 ILE A C 1
ATOM 1854 O O . ILE A 1 230 ? 7.268 -0.875 -41.494 1.00 72.12 230 ILE A O 1
ATOM 1858 N N . GLN A 1 231 ? 9.379 -1.279 -42.158 1.00 73.44 231 GLN A N 1
ATOM 1859 C CA . GLN A 1 231 ? 9.811 -1.885 -40.902 1.00 73.44 231 GLN A CA 1
ATOM 1860 C C . GLN A 1 231 ? 9.740 -0.883 -39.740 1.00 73.44 231 GLN A C 1
ATOM 1862 O O . GLN A 1 231 ? 9.172 -1.201 -38.705 1.00 73.44 231 GLN A O 1
ATOM 1867 N N . CYS A 1 232 ? 10.191 0.360 -39.934 1.00 67.19 232 CYS A N 1
ATOM 1868 C CA . CYS A 1 232 ? 10.080 1.423 -38.934 1.00 67.19 232 CYS A CA 1
ATOM 1869 C C . CYS A 1 232 ? 8.620 1.754 -38.584 1.00 67.19 232 CYS A C 1
ATOM 1871 O O . CYS A 1 232 ? 8.298 1.914 -37.408 1.00 67.19 232 CYS A O 1
ATOM 1873 N N . ILE A 1 233 ? 7.727 1.856 -39.577 1.00 67.44 233 ILE A N 1
ATOM 1874 C CA . ILE A 1 233 ? 6.291 2.082 -39.342 1.00 67.44 233 ILE A CA 1
ATOM 1875 C C . ILE A 1 233 ? 5.688 0.908 -38.575 1.00 67.44 233 ILE A C 1
ATOM 1877 O O . ILE A 1 233 ? 4.919 1.127 -37.641 1.00 67.44 233 ILE A O 1
ATOM 1881 N N . HIS A 1 234 ? 6.039 -0.322 -38.943 1.00 68.56 234 HIS A N 1
ATOM 1882 C CA . HIS A 1 234 ? 5.565 -1.520 -38.266 1.00 68.56 234 HIS A CA 1
ATOM 1883 C C . HIS A 1 234 ? 6.058 -1.581 -36.812 1.00 68.56 234 HIS A C 1
ATOM 1885 O O . HIS A 1 234 ? 5.257 -1.813 -35.907 1.00 68.56 234 HIS A O 1
ATOM 1891 N N . ASP A 1 235 ? 7.332 -1.280 -36.565 1.00 65.94 235 ASP A N 1
ATOM 1892 C CA . ASP A 1 235 ? 7.927 -1.253 -35.227 1.00 65.94 235 ASP A CA 1
ATOM 1893 C C . ASP A 1 235 ? 7.338 -0.109 -34.378 1.00 65.94 235 ASP A C 1
ATOM 1895 O O . ASP A 1 235 ? 7.031 -0.297 -33.198 1.00 65.94 235 ASP A O 1
ATOM 1899 N N . HIS A 1 236 ? 7.053 1.057 -34.976 1.00 63.03 236 HIS A N 1
ATOM 1900 C CA . HIS A 1 236 ? 6.302 2.131 -34.315 1.00 63.03 236 HIS A CA 1
ATOM 1901 C C . HIS A 1 236 ? 4.864 1.722 -33.991 1.00 63.03 236 HIS A C 1
ATOM 1903 O O . HIS A 1 236 ? 4.413 1.933 -32.863 1.00 63.03 236 HIS A O 1
ATOM 1909 N N . GLN A 1 237 ? 4.147 1.094 -34.920 1.00 60.38 237 GLN A N 1
ATOM 1910 C CA . GLN A 1 237 ? 2.781 0.621 -34.692 1.00 60.38 237 GLN A CA 1
ATOM 1911 C C . GLN A 1 237 ? 2.719 -0.462 -33.610 1.00 60.38 237 GLN A C 1
ATOM 1913 O O . GLN A 1 237 ? 1.829 -0.415 -32.760 1.00 60.38 237 GLN A O 1
ATOM 1918 N N . GLN A 1 238 ? 3.680 -1.390 -33.587 1.00 60.44 238 GLN A N 1
ATOM 1919 C CA . GLN A 1 238 ? 3.807 -2.385 -32.522 1.00 60.44 238 GLN A CA 1
ATOM 1920 C C . GLN A 1 238 ? 4.164 -1.755 -31.178 1.00 60.44 238 GLN A C 1
ATOM 1922 O O . GLN A 1 238 ? 3.646 -2.196 -30.162 1.00 60.44 238 GLN A O 1
ATOM 1927 N N . SER A 1 239 ? 4.991 -0.707 -31.158 1.00 53.03 239 SER A N 1
ATOM 1928 C CA . SER A 1 239 ? 5.312 -0.004 -29.914 1.00 53.03 239 SER A CA 1
ATOM 1929 C C . SER A 1 239 ? 4.133 0.801 -29.357 1.00 53.03 239 SER A C 1
ATOM 1931 O O . SER A 1 239 ? 4.118 1.076 -28.159 1.00 53.03 239 SER A O 1
ATOM 1933 N N . THR A 1 240 ? 3.167 1.189 -30.204 1.00 48.25 240 THR A N 1
ATOM 1934 C CA . THR A 1 240 ? 2.027 2.058 -29.850 1.00 48.25 240 THR A CA 1
ATOM 1935 C C . THR A 1 240 ? 0.794 1.276 -29.372 1.00 48.25 240 THR A C 1
ATOM 1937 O O . THR A 1 240 ? -0.005 1.839 -28.622 1.00 48.25 240 THR A O 1
ATOM 1940 N N . ARG A 1 241 ? 0.651 0.003 -29.770 1.00 39.41 241 ARG A N 1
ATOM 1941 C CA . ARG A 1 241 ? -0.369 -0.939 -29.264 1.00 39.41 241 ARG A CA 1
ATOM 1942 C C . ARG A 1 241 ? 0.012 -1.538 -27.913 1.00 39.41 241 ARG A C 1
ATOM 1944 O O . ARG A 1 241 ? -0.935 -1.878 -27.173 1.00 39.41 241 ARG A O 1
#

Foldseek 3Di:
DDDPVLVVVVVVVLCVLCVQLQHNLDPDQPDGDPNVVVNVVLVVQLVVQLVVQCVVCVVPPVLNVLSVVLVVVLVVLVVLLVVCSVVSVPVVVVCVVPCVPPVPPVSVVLVVVLVVLLVVLVVVLVVLLCVQVVCCVVPVDGAQSSSTAGPPQDCVDPVSVVVRNVSVNVNSVSSSSSNSSSVSSVVVVVVCLVVVLVVLVVVLVVVVVVVVVDPPDDPVVVVVVVVSVVVSVVVNVVSVD

Radius of gyration: 25.44 Å; Cα contacts (8 Å, |Δi|>4): 147; chains: 1; bounding box: 57×37×85 Å

Sequence (241 aa):
MANVEDFRKLMKSLIVYSKVAGVEMWTAPGKFTPASYYVSFHITVYFASTVWTLRKYIDDLIHMMKVLITLGTAVQSNKLIYLLLNWSKKCFNVIKMDLKKKLVCLDTQVAFFGMMISASYIFLAVAFGMYPAFYYFATGKVMPLFLYELPFCDWSSSLGYAVTICFQINLLAIGVLGAILSDFLFFMYAMYAMASRADISIVHLGQLEKMLNNPTENEERTVEIRHKWIQCIHDHQQSTR

Nearest PDB structures (foldseek):
  8v3c-assembly1_D  TM=6.187E-01  e=5.177E-03  Anopheles gambiae

Mean predicted aligned error: 13.22 Å

Solvent-accessible surface area (backbone atoms only — not comparable to full-atom values): 13354 Å² total; per-residue (Å²): 131,67,53,76,66,56,57,52,49,53,52,50,51,52,51,50,51,28,45,70,49,24,43,42,74,83,86,49,73,84,54,85,44,75,39,25,53,53,47,52,49,52,52,50,52,48,53,55,15,44,55,51,36,45,64,75,36,66,88,39,64,70,60,38,51,54,37,50,52,51,49,50,56,54,48,54,54,51,52,51,47,53,51,46,62,64,49,41,71,66,49,48,61,58,48,61,68,54,44,80,78,60,43,67,78,52,48,68,60,55,52,51,52,48,50,51,51,43,50,54,50,50,51,50,50,49,57,57,66,44,44,37,59,54,47,25,76,75,67,76,45,88,57,64,84,71,69,51,47,54,80,96,43,54,60,90,39,74,68,30,31,52,54,48,49,53,54,50,51,53,50,50,54,46,49,51,50,42,44,45,54,42,52,45,51,51,49,52,49,52,51,48,54,50,51,52,52,52,52,52,51,50,53,53,49,56,51,49,50,60,56,66,74,56,83,84,74,65,75,74,49,56,56,53,50,50,50,53,48,52,50,49,51,49,53,51,53,62,72,73,108

Organism: Anopheles arabiensis (NCBI:txid7173)

pLDDT: mean 70.23, std 11.97, range [34.03, 88.62]

InterPro domains:
  IPR004117 Olfactory receptor, insect [PF02949] (60-239)